Protein AF-A0A970BUT6-F1 (afdb_monomer_lite)

Sequence (273 aa):
MNLLEAAERLLREAQEPLHVREIAARAAERGLISGPAHSIDLVYAGLRRAIEGAGEGSPVVQAGPGAFALREWPAAAPRADTESRPETVTRITVEIEQEEAPAEAMPLAPQTIGAHIVSLVREQPEHPLFARVHAYLRGLLGWGALNVLGGLALVFRPRSSMAAGLSSALLDWGAAQAALAVVGLEQVQNEDRDAADGILDEPAIAERRAWYRQAADALAAAGAVATILGLVFGLSGRQRARTRGRALGILTQGSFLITLSLVDRLLHRPNEE

Radius of gyration: 24.92 Å; chains: 1; bounding box: 53×57×70 Å

pLDDT: mean 76.87, std 18.22, range [27.89, 93.69]

Structure (mmCIF, N/CA/C/O backbone):
data_AF-A0A970BUT6-F1
#
_entry.id   AF-A0A970BUT6-F1
#
loop_
_atom_site.group_PDB
_atom_site.id
_atom_site.type_symbol
_atom_site.label_atom_id
_atom_site.label_alt_id
_atom_site.label_comp_id
_atom_site.label_asym_id
_atom_site.label_entity_id
_atom_site.label_seq_id
_atom_site.pdbx_PDB_ins_code
_atom_site.Cartn_x
_atom_site.Cartn_y
_atom_site.Cartn_z
_atom_site.occupancy
_atom_site.B_iso_or_equiv
_atom_site.auth_seq_id
_atom_site.auth_comp_id
_atom_site.auth_asym_id
_atom_site.auth_atom_id
_atom_site.pdbx_PDB_model_num
ATOM 1 N N . MET A 1 1 ? -13.534 -4.903 -32.072 1.00 60.72 1 MET A N 1
ATOM 2 C CA . MET A 1 1 ? -12.328 -5.688 -32.396 1.00 60.72 1 MET A CA 1
ATOM 3 C C . MET A 1 1 ? -11.688 -6.083 -31.082 1.00 60.72 1 MET A C 1
ATOM 5 O O . MET A 1 1 ? -11.709 -5.267 -30.162 1.00 60.72 1 MET A O 1
ATOM 9 N N . ASN A 1 2 ? -11.250 -7.332 -30.939 1.00 81.19 2 ASN A N 1
ATOM 10 C CA . ASN A 1 2 ? -10.627 -7.784 -29.692 1.00 81.19 2 ASN A CA 1
ATOM 11 C C . ASN A 1 2 ? -9.125 -7.420 -29.664 1.00 81.19 2 ASN A C 1
ATOM 13 O O . ASN A 1 2 ? -8.557 -7.000 -30.672 1.00 81.19 2 ASN A O 1
ATOM 17 N N . LEU A 1 3 ? -8.488 -7.527 -28.493 1.00 84.50 3 LEU A N 1
ATOM 18 C CA . LEU A 1 3 ? -7.097 -7.100 -28.306 1.00 84.50 3 LEU A CA 1
ATOM 19 C C . LEU A 1 3 ? -6.093 -7.944 -29.113 1.00 84.50 3 LEU A C 1
ATOM 21 O O . LEU A 1 3 ? -5.096 -7.412 -29.594 1.00 84.50 3 LEU A O 1
ATOM 25 N N . LEU A 1 4 ? -6.375 -9.237 -29.289 1.00 86.69 4 LEU A N 1
ATOM 26 C CA . LEU A 1 4 ? -5.526 -10.166 -30.034 1.00 86.69 4 LEU A CA 1
ATOM 27 C C . LEU A 1 4 ? -5.564 -9.876 -31.544 1.00 86.69 4 LEU A C 1
ATOM 29 O O . LEU A 1 4 ? -4.515 -9.777 -32.168 1.00 86.69 4 LEU A O 1
ATOM 33 N N . GLU A 1 5 ? -6.754 -9.633 -32.100 1.00 86.94 5 GLU A N 1
ATOM 34 C CA . GLU A 1 5 ? -6.975 -9.190 -33.486 1.00 86.94 5 GLU A CA 1
ATOM 35 C C . GLU A 1 5 ? -6.306 -7.837 -33.760 1.00 86.94 5 GLU A C 1
ATOM 37 O O . GLU A 1 5 ? -5.709 -7.627 -34.818 1.00 86.94 5 GLU A O 1
ATOM 42 N N . ALA A 1 6 ? -6.394 -6.904 -32.803 1.00 86.88 6 ALA A N 1
ATOM 43 C CA . ALA A 1 6 ? -5.729 -5.609 -32.905 1.00 86.88 6 ALA A CA 1
ATOM 44 C C . ALA A 1 6 ? -4.204 -5.775 -32.974 1.00 86.88 6 ALA A C 1
ATOM 46 O O . ALA A 1 6 ? -3.567 -5.189 -33.850 1.00 86.88 6 ALA A O 1
ATOM 47 N N . ALA A 1 7 ? -3.629 -6.596 -32.090 1.00 88.25 7 ALA A N 1
ATOM 48 C CA . ALA A 1 7 ? -2.197 -6.875 -32.067 1.00 88.25 7 ALA A CA 1
ATOM 49 C C . ALA A 1 7 ? -1.727 -7.594 -33.342 1.00 88.25 7 ALA A C 1
ATOM 51 O O . ALA A 1 7 ? -0.754 -7.167 -33.954 1.00 88.25 7 ALA A O 1
ATOM 52 N N . GLU A 1 8 ? -2.447 -8.623 -33.794 1.00 91.62 8 GLU A N 1
ATOM 53 C CA . GLU A 1 8 ? -2.148 -9.358 -35.028 1.00 91.62 8 GLU A CA 1
ATOM 54 C C . GLU A 1 8 ? -2.107 -8.428 -36.247 1.00 91.62 8 GLU A C 1
ATOM 56 O O . GLU A 1 8 ? -1.168 -8.471 -37.044 1.00 91.62 8 GLU A O 1
ATOM 61 N N . ARG A 1 9 ? -3.101 -7.542 -36.377 1.00 91.06 9 ARG A N 1
ATOM 62 C CA . ARG A 1 9 ? -3.149 -6.562 -37.465 1.00 91.06 9 ARG A CA 1
ATOM 63 C C . ARG A 1 9 ? -1.965 -5.597 -37.413 1.00 91.06 9 ARG A C 1
ATOM 65 O O . ARG A 1 9 ? -1.341 -5.356 -38.442 1.00 91.06 9 ARG A O 1
ATOM 72 N N . LEU A 1 10 ? -1.651 -5.059 -36.235 1.00 89.81 10 LEU A N 1
ATOM 73 C CA . LEU A 1 10 ? -0.533 -4.129 -36.058 1.00 89.81 10 LEU A CA 1
ATOM 74 C C . LEU A 1 10 ? 0.818 -4.782 -36.368 1.00 89.81 10 LEU A C 1
ATOM 76 O O . LEU A 1 10 ? 1.660 -4.146 -36.998 1.00 89.81 10 LEU A O 1
ATOM 80 N N . LEU A 1 11 ? 1.002 -6.046 -35.984 1.00 90.19 11 LEU A N 1
ATOM 81 C CA . LEU A 1 11 ? 2.206 -6.818 -36.285 1.00 90.19 11 LEU A CA 1
ATOM 82 C C . LEU A 1 11 ? 2.329 -7.106 -37.787 1.00 90.19 11 LEU A C 1
ATOM 84 O O . LEU A 1 11 ? 3.385 -6.868 -38.365 1.00 90.19 11 LEU A O 1
ATOM 88 N N . ARG A 1 12 ? 1.247 -7.522 -38.462 1.00 90.25 12 ARG A N 1
ATOM 89 C CA . ARG A 1 12 ? 1.261 -7.710 -39.928 1.00 90.25 12 ARG A CA 1
ATOM 90 C C . ARG A 1 12 ? 1.620 -6.439 -40.685 1.00 90.25 12 ARG A C 1
ATOM 92 O O . ARG A 1 12 ? 2.333 -6.500 -41.681 1.00 90.25 12 ARG A O 1
ATOM 99 N N . GLU A 1 13 ? 1.106 -5.302 -40.229 1.00 86.25 13 GLU A N 1
ATOM 100 C CA . GLU A 1 13 ? 1.396 -4.004 -40.836 1.00 86.25 13 GLU A CA 1
ATOM 101 C C . GLU A 1 13 ? 2.842 -3.560 -40.579 1.00 86.25 13 GLU A C 1
ATOM 103 O O . GLU A 1 13 ? 3.459 -2.974 -41.465 1.00 86.25 13 GLU A O 1
ATOM 108 N N . ALA A 1 14 ? 3.386 -3.840 -39.392 1.00 84.62 14 ALA A N 1
ATOM 109 C CA . ALA A 1 14 ? 4.763 -3.498 -39.049 1.00 84.62 14 ALA A CA 1
ATOM 110 C C . ALA A 1 14 ? 5.801 -4.425 -39.698 1.00 84.62 14 ALA A C 1
ATOM 112 O O . ALA A 1 14 ? 6.929 -4.002 -39.909 1.00 84.62 14 ALA A O 1
ATOM 113 N N . GLN A 1 15 ? 5.423 -5.667 -40.023 1.00 85.31 15 GLN A N 1
ATOM 114 C CA . GLN A 1 15 ? 6.319 -6.711 -40.544 1.00 85.31 15 GLN A CA 1
ATOM 115 C C . GLN A 1 15 ? 7.531 -7.019 -39.642 1.00 85.31 15 GLN A C 1
ATOM 117 O O . GLN A 1 15 ? 8.499 -7.635 -40.084 1.00 85.31 15 GLN A O 1
ATOM 122 N N . GLU A 1 16 ? 7.470 -6.623 -38.372 1.00 84.38 16 GLU A N 1
ATOM 123 C CA . GLU A 1 16 ? 8.502 -6.849 -37.365 1.00 84.38 16 GLU A CA 1
ATOM 124 C C . GLU A 1 16 ? 7.874 -7.044 -35.975 1.00 84.38 16 GLU A C 1
ATOM 126 O O . GLU A 1 16 ? 6.728 -6.623 -35.757 1.00 84.38 16 GLU A O 1
ATOM 131 N N . PRO A 1 17 ? 8.573 -7.710 -35.032 1.00 88.06 17 PRO A N 1
ATOM 132 C CA . PRO A 1 17 ? 8.112 -7.808 -33.653 1.00 88.06 17 PRO A CA 1
ATOM 133 C C . PRO A 1 17 ? 7.913 -6.418 -33.052 1.00 88.06 17 PRO A C 1
ATOM 135 O O . PRO A 1 17 ? 8.795 -5.569 -33.153 1.00 88.06 17 PRO A O 1
ATOM 138 N N . LEU A 1 18 ? 6.772 -6.199 -32.402 1.00 85.88 18 LEU A N 1
ATOM 139 C CA . LEU A 1 18 ? 6.457 -4.928 -31.757 1.00 85.88 18 LEU A CA 1
ATOM 140 C C . LEU A 1 18 ? 6.481 -5.077 -30.245 1.00 85.88 18 LEU A C 1
ATOM 142 O O . LEU A 1 18 ? 6.002 -6.066 -29.677 1.00 85.88 18 LEU A O 1
ATOM 146 N N . HIS A 1 19 ? 6.980 -4.040 -29.585 1.00 87.06 19 HIS A N 1
ATOM 147 C CA . HIS A 1 19 ? 6.882 -3.946 -28.140 1.00 87.06 19 HIS A CA 1
ATOM 148 C C . HIS A 1 19 ? 5.443 -3.607 -27.725 1.00 87.06 19 HIS A C 1
ATOM 150 O O . HIS A 1 19 ? 4.728 -2.880 -28.419 1.00 87.06 19 HIS A O 1
ATOM 156 N N . VAL A 1 20 ? 5.008 -4.070 -26.553 1.00 84.44 20 VAL A N 1
ATOM 157 C CA . VAL A 1 20 ? 3.648 -3.842 -26.041 1.00 84.44 20 VAL A CA 1
ATOM 158 C C . VAL A 1 20 ? 3.280 -2.364 -25.954 1.00 84.44 20 VAL A C 1
ATOM 160 O O . VAL A 1 20 ? 2.133 -1.995 -26.193 1.00 84.44 20 VAL A O 1
ATOM 163 N N . ARG A 1 21 ? 4.269 -1.502 -25.694 1.00 76.38 21 ARG A N 1
ATOM 164 C CA . ARG A 1 21 ? 4.115 -0.041 -25.722 1.00 76.38 21 ARG A CA 1
ATOM 165 C C . ARG A 1 21 ? 3.687 0.458 -27.101 1.00 76.38 21 ARG A C 1
ATOM 167 O O . ARG A 1 21 ? 2.792 1.289 -27.200 1.00 76.38 21 ARG A O 1
ATOM 174 N N . GLU A 1 22 ? 4.302 -0.055 -28.161 1.00 80.56 22 GLU A N 1
ATOM 175 C CA . GLU A 1 22 ? 3.990 0.334 -29.538 1.00 80.56 22 GLU A CA 1
ATOM 176 C C . GLU A 1 22 ? 2.640 -0.221 -29.977 1.00 80.56 22 GLU A C 1
ATOM 178 O O . GLU A 1 22 ? 1.877 0.473 -30.646 1.00 80.56 22 GLU A O 1
ATOM 183 N N . ILE A 1 23 ? 2.307 -1.440 -29.543 1.00 85.50 23 ILE A N 1
ATOM 184 C CA . ILE A 1 23 ? 0.983 -2.029 -29.754 1.00 85.50 23 ILE A CA 1
ATOM 185 C C . ILE A 1 23 ? -0.082 -1.176 -29.055 1.00 85.50 23 ILE A C 1
ATOM 187 O O . ILE A 1 23 ? -1.073 -0.813 -29.684 1.00 85.50 23 ILE A O 1
ATOM 191 N N . ALA A 1 24 ? 0.134 -0.799 -27.791 1.00 82.81 24 ALA A N 1
ATOM 192 C CA . ALA A 1 24 ? -0.778 0.041 -27.019 1.00 82.81 24 ALA A CA 1
ATOM 193 C C . ALA A 1 24 ? -0.964 1.425 -27.661 1.00 82.81 24 ALA A C 1
ATOM 195 O O . ALA A 1 24 ? -2.100 1.844 -27.887 1.00 82.81 24 ALA A O 1
ATOM 196 N N . ALA A 1 25 ? 0.135 2.098 -28.018 1.00 78.81 25 ALA A N 1
ATOM 197 C CA . ALA A 1 25 ? 0.108 3.415 -28.648 1.00 78.81 25 ALA A CA 1
ATOM 198 C C . ALA A 1 25 ? -0.616 3.382 -30.003 1.00 78.81 25 ALA A C 1
ATOM 200 O O . ALA A 1 25 ? -1.600 4.096 -30.197 1.00 78.81 25 ALA A O 1
ATOM 201 N N . ARG A 1 26 ? -0.213 2.483 -30.914 1.00 85.06 26 ARG A N 1
ATOM 202 C CA . ARG A 1 26 ? -0.822 2.374 -32.252 1.00 85.06 26 ARG A CA 1
ATOM 203 C C . ARG A 1 26 ? -2.281 1.908 -32.187 1.00 85.06 26 ARG A C 1
ATOM 205 O O . ARG A 1 26 ? -3.091 2.332 -33.011 1.00 85.06 26 ARG A O 1
ATOM 212 N N . ALA A 1 27 ? -2.642 1.051 -31.227 1.00 82.62 27 ALA A N 1
ATOM 213 C CA . ALA A 1 27 ? -4.027 0.620 -31.029 1.00 82.62 27 ALA A CA 1
ATOM 214 C C . ALA A 1 27 ? -4.918 1.753 -30.503 1.00 82.62 27 ALA A C 1
ATOM 216 O O . ALA A 1 27 ? -6.062 1.877 -30.951 1.00 82.62 27 ALA A O 1
ATOM 217 N N . ALA A 1 28 ? -4.397 2.584 -29.594 1.00 76.44 28 ALA A N 1
ATOM 218 C CA . ALA A 1 28 ? -5.095 3.744 -29.050 1.00 76.44 28 ALA A CA 1
ATOM 219 C C . ALA A 1 28 ? -5.291 4.840 -30.108 1.00 76.44 28 ALA A C 1
ATOM 221 O O . ALA A 1 28 ? -6.416 5.295 -30.311 1.00 76.44 28 ALA A O 1
ATOM 222 N N . GLU A 1 29 ? -4.232 5.204 -30.839 1.00 77.56 29 GLU A N 1
ATOM 223 C CA . GLU A 1 29 ? -4.269 6.217 -31.907 1.00 77.56 29 GLU A CA 1
ATOM 224 C C . GLU A 1 29 ? -5.298 5.896 -32.996 1.00 77.56 29 GLU A C 1
ATOM 226 O O . GLU A 1 29 ? -5.934 6.785 -33.558 1.00 77.56 29 GLU A O 1
ATOM 231 N N . ARG A 1 30 ? -5.476 4.608 -33.292 1.00 76.75 30 ARG A N 1
ATOM 232 C CA . ARG A 1 30 ? -6.342 4.130 -34.375 1.00 76.75 30 ARG A CA 1
ATOM 233 C C . ARG A 1 30 ? -7.732 3.704 -33.900 1.00 76.75 30 ARG A C 1
ATOM 235 O O . ARG A 1 30 ? -8.505 3.181 -34.700 1.00 76.75 30 ARG A O 1
ATOM 242 N N . GLY A 1 31 ? -8.044 3.885 -32.613 1.00 74.38 31 GLY A N 1
ATOM 243 C CA . GLY A 1 31 ? -9.330 3.495 -32.027 1.00 74.38 31 GLY A CA 1
ATOM 244 C C . GLY A 1 31 ? -9.642 2.001 -32.175 1.00 74.38 31 GLY A C 1
ATOM 245 O O . GLY A 1 31 ? -10.808 1.617 -32.257 1.00 74.38 31 GLY A O 1
ATOM 246 N N . LEU A 1 32 ? -8.610 1.154 -32.254 1.00 69.12 32 LEU A N 1
ATOM 247 C CA . LEU A 1 32 ? -8.742 -0.282 -32.531 1.00 69.12 32 LEU A CA 1
ATOM 248 C C . LEU A 1 32 ? -9.275 -1.071 -31.326 1.00 69.12 32 LEU A C 1
ATOM 250 O O . LEU A 1 32 ? -9.765 -2.186 -31.494 1.00 69.12 32 LEU A O 1
ATOM 254 N N . ILE A 1 33 ? -9.217 -0.484 -30.129 1.00 67.69 33 ILE A N 1
ATOM 255 C CA . ILE A 1 33 ? -9.712 -1.052 -28.873 1.00 67.69 33 ILE A CA 1
ATOM 256 C C . ILE A 1 33 ? -10.693 -0.087 -28.199 1.00 67.69 33 ILE A C 1
ATOM 258 O O . ILE A 1 33 ? -10.485 1.124 -28.175 1.00 67.69 33 ILE A O 1
ATOM 262 N N . SER A 1 34 ? -11.795 -0.625 -27.671 1.00 51.56 34 SER A N 1
ATOM 263 C CA . SER A 1 34 ? -12.836 0.153 -26.990 1.00 51.56 34 SER A CA 1
ATOM 264 C C . SER A 1 34 ? -12.585 0.174 -25.482 1.00 51.56 34 SER A C 1
ATOM 266 O O . SER A 1 34 ? -12.618 -0.870 -24.838 1.00 51.56 34 SER A O 1
ATOM 268 N N . GLY A 1 35 ? -12.357 1.362 -24.920 1.00 55.00 35 GLY A N 1
ATOM 269 C CA . GLY A 1 35 ? -12.056 1.564 -23.497 1.00 55.00 35 GLY A CA 1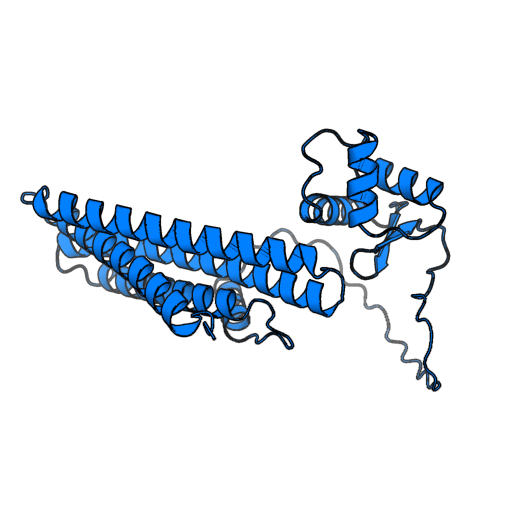
ATOM 270 C C . GLY A 1 35 ? -10.693 2.231 -23.282 1.00 55.00 35 GLY A C 1
ATOM 271 O O . GLY A 1 35 ? -9.946 2.409 -24.243 1.00 55.00 35 GLY A O 1
ATOM 272 N N . PRO A 1 36 ? -10.362 2.657 -22.049 1.00 45.25 36 PRO A N 1
ATOM 273 C CA . PRO A 1 36 ? -9.139 3.401 -21.770 1.00 45.25 36 PRO A CA 1
ATOM 274 C C . PRO A 1 36 ? -7.897 2.521 -21.979 1.00 45.25 36 PRO A C 1
ATOM 276 O O . PRO A 1 36 ? -7.399 1.871 -21.068 1.00 45.25 36 PRO A O 1
ATOM 279 N N . ALA A 1 37 ? -7.367 2.559 -23.199 1.00 51.78 37 ALA A N 1
ATOM 280 C CA . ALA A 1 37 ? -6.119 1.948 -23.654 1.00 51.78 37 ALA A CA 1
ATOM 281 C C . ALA A 1 37 ? -4.842 2.579 -23.061 1.00 51.78 37 ALA A C 1
ATOM 283 O O . ALA A 1 37 ? -3.777 2.500 -23.659 1.00 51.78 37 ALA A O 1
ATOM 284 N N . HIS A 1 38 ? -4.943 3.283 -21.933 1.00 53.84 38 HIS A N 1
ATOM 285 C CA . HIS A 1 38 ? -3.877 4.179 -21.470 1.00 53.84 38 HIS A CA 1
ATOM 286 C C . HIS A 1 38 ? -2.874 3.502 -20.533 1.00 53.84 38 HIS A C 1
ATOM 288 O O . HIS A 1 38 ? -1.853 4.094 -20.207 1.00 53.84 38 HIS A O 1
ATOM 294 N N . SER A 1 39 ? -3.137 2.266 -20.102 1.00 65.62 39 SER A N 1
ATOM 295 C CA . SER A 1 39 ? -2.192 1.500 -19.292 1.00 65.62 39 SER A CA 1
ATOM 296 C C . SER A 1 39 ? -1.567 0.401 -20.143 1.00 65.62 39 SER A C 1
ATOM 298 O O . SER A 1 39 ? -2.241 -0.554 -20.538 1.00 65.62 39 SER A O 1
ATOM 300 N N . ILE A 1 40 ? -0.267 0.551 -20.407 1.00 72.75 40 ILE A N 1
ATOM 301 C CA . ILE A 1 40 ? 0.581 -0.463 -21.048 1.00 72.75 40 ILE A CA 1
ATOM 302 C C . ILE A 1 40 ? 0.443 -1.801 -20.304 1.00 72.75 40 ILE A C 1
ATOM 304 O O . ILE A 1 40 ? 0.308 -2.838 -20.947 1.00 72.75 40 ILE A O 1
ATOM 308 N N . ASP A 1 41 ? 0.350 -1.764 -18.972 1.00 72.69 41 ASP A N 1
ATOM 309 C CA . ASP A 1 41 ? 0.192 -2.935 -18.098 1.00 72.69 41 ASP A CA 1
ATOM 310 C C . ASP A 1 41 ? -1.109 -3.703 -18.389 1.00 72.69 41 ASP A C 1
ATOM 312 O O . ASP A 1 41 ? -1.119 -4.933 -18.457 1.00 72.69 41 ASP A O 1
ATOM 316 N N . LEU A 1 42 ? -2.217 -2.987 -18.628 1.00 77.00 42 LEU A N 1
ATOM 317 C CA . LEU A 1 42 ? -3.497 -3.602 -18.998 1.00 77.00 42 LEU A CA 1
ATOM 318 C C . LEU A 1 42 ? -3.451 -4.230 -20.392 1.00 77.00 42 LEU A C 1
ATOM 320 O O . LEU A 1 42 ? -4.020 -5.303 -20.598 1.00 77.00 42 LEU A O 1
ATOM 324 N N . VAL A 1 43 ? -2.773 -3.579 -21.341 1.00 81.00 43 VAL A N 1
ATOM 325 C CA . VAL A 1 43 ? -2.575 -4.114 -22.695 1.00 81.00 43 VAL A CA 1
ATOM 326 C C . VAL A 1 43 ? -1.688 -5.359 -22.644 1.00 81.00 43 VAL A C 1
ATOM 328 O O . VAL A 1 43 ? -2.034 -6.371 -23.248 1.00 81.00 43 VAL A O 1
ATOM 331 N N . TYR A 1 44 ? -0.609 -5.332 -21.862 1.00 82.62 44 TYR A N 1
ATOM 332 C CA . TYR A 1 44 ? 0.292 -6.465 -21.664 1.00 82.62 44 TYR A CA 1
ATOM 333 C C . TYR A 1 44 ? -0.416 -7.663 -21.028 1.00 82.62 44 TYR A C 1
ATOM 335 O O . TYR A 1 44 ? -0.454 -8.747 -21.612 1.00 82.62 44 TYR A O 1
ATOM 343 N N . ALA A 1 45 ? -1.047 -7.463 -19.868 1.00 82.50 45 ALA A N 1
ATOM 344 C CA . ALA A 1 45 ? -1.765 -8.520 -19.161 1.00 82.50 45 ALA A CA 1
ATOM 345 C C . ALA A 1 45 ? -2.945 -9.061 -19.983 1.00 82.50 45 ALA A C 1
ATOM 347 O O . ALA A 1 45 ? -3.214 -10.265 -19.983 1.00 82.50 45 ALA A O 1
ATOM 348 N N . GLY A 1 46 ? -3.647 -8.180 -20.702 1.00 85.31 46 GLY A N 1
ATOM 349 C CA . GLY A 1 46 ? -4.736 -8.551 -21.597 1.00 85.31 46 GLY A CA 1
ATOM 350 C C . GLY A 1 46 ? -4.261 -9.401 -22.773 1.00 85.31 46 GLY A C 1
ATOM 351 O O . GLY A 1 46 ? -4.895 -10.409 -23.082 1.00 85.31 46 GLY A O 1
ATOM 352 N N . LEU A 1 47 ? -3.145 -9.027 -23.403 1.00 86.75 47 LEU A N 1
ATOM 353 C CA . LEU A 1 47 ? -2.593 -9.748 -24.546 1.00 86.75 47 LEU A CA 1
ATOM 354 C C . LEU A 1 47 ? -2.040 -11.110 -24.118 1.00 86.75 47 LEU A C 1
ATOM 356 O O . LEU A 1 47 ? -2.334 -12.107 -24.772 1.00 86.75 47 LEU A O 1
ATOM 360 N N . ARG A 1 48 ? -1.350 -11.182 -22.972 1.00 87.25 48 ARG A N 1
ATOM 361 C CA . ARG A 1 48 ? -0.870 -12.451 -22.408 1.00 87.25 48 ARG A CA 1
ATOM 362 C C . ARG A 1 48 ? -2.023 -13.414 -22.133 1.00 87.25 48 ARG A C 1
ATOM 364 O O . ARG A 1 48 ? -2.000 -14.542 -22.608 1.00 87.25 48 ARG A O 1
ATOM 371 N N . ARG A 1 49 ? -3.086 -12.938 -21.474 1.00 85.25 49 ARG A N 1
ATOM 372 C CA . ARG A 1 49 ? -4.294 -13.736 -21.213 1.00 85.25 49 ARG A CA 1
ATOM 373 C C . ARG A 1 49 ? -4.989 -14.182 -22.503 1.00 85.25 49 ARG A C 1
ATOM 375 O O . ARG A 1 49 ? -5.511 -15.290 -22.562 1.00 85.25 49 ARG A O 1
ATOM 382 N N . ALA A 1 50 ? -5.028 -13.328 -23.526 1.00 84.56 50 ALA A N 1
ATOM 383 C CA . ALA A 1 50 ? -5.640 -13.666 -24.809 1.00 84.56 50 ALA A CA 1
ATOM 384 C C . ALA A 1 50 ? -4.835 -14.731 -25.573 1.00 84.56 50 ALA A C 1
ATOM 386 O O . ALA A 1 50 ? -5.430 -15.640 -26.145 1.00 84.56 50 ALA A O 1
ATOM 387 N N . ILE A 1 51 ? -3.501 -14.648 -25.538 1.00 87.62 51 ILE A N 1
ATOM 388 C CA . ILE A 1 51 ? -2.600 -15.655 -26.114 1.00 87.62 51 ILE A CA 1
ATOM 389 C C . ILE A 1 51 ? -2.729 -16.978 -25.353 1.00 87.62 51 ILE A C 1
ATOM 391 O O . ILE A 1 51 ? -2.921 -18.015 -25.979 1.00 87.62 51 ILE A O 1
ATOM 395 N N . GLU A 1 52 ? -2.698 -16.944 -24.017 1.00 85.31 52 GLU A N 1
ATOM 396 C CA . GLU A 1 52 ? -2.905 -18.120 -23.159 1.00 85.31 52 GLU A CA 1
ATOM 397 C C . GLU A 1 52 ? -4.262 -18.790 -23.441 1.00 85.31 52 GLU A C 1
ATOM 399 O O . GLU A 1 52 ? -4.330 -20.005 -23.602 1.00 85.31 52 GLU A O 1
ATOM 404 N N . GLY A 1 53 ? -5.339 -18.005 -23.568 1.00 81.38 53 GLY A N 1
ATOM 405 C CA . GLY A 1 53 ? -6.681 -18.515 -23.863 1.00 81.38 53 GLY A CA 1
ATOM 406 C C . GLY A 1 53 ? -6.850 -19.085 -25.277 1.00 81.38 53 GLY A C 1
ATOM 407 O O . GLY A 1 53 ? -7.672 -19.978 -25.474 1.00 81.38 53 GLY A O 1
ATOM 408 N N . ALA A 1 54 ? -6.084 -18.593 -26.254 1.00 81.88 54 ALA A N 1
ATOM 409 C CA . ALA A 1 54 ? -6.065 -19.116 -27.623 1.00 81.88 54 ALA A CA 1
ATOM 410 C C . ALA A 1 54 ? -5.092 -20.301 -27.804 1.00 81.88 54 ALA A C 1
ATOM 412 O O . ALA A 1 54 ? -5.221 -21.064 -28.766 1.00 81.88 54 ALA A O 1
ATOM 413 N N . GLY A 1 55 ? -4.133 -20.469 -26.889 1.00 83.06 55 GLY A N 1
ATOM 414 C CA . GLY A 1 55 ? -3.149 -21.549 -26.892 1.00 83.06 55 GLY A CA 1
ATOM 415 C C . GLY A 1 55 ? -2.335 -21.612 -28.189 1.00 83.06 55 GLY A C 1
ATOM 416 O O . GLY A 1 55 ? -1.911 -20.592 -28.742 1.00 83.06 55 GLY A O 1
ATOM 417 N N . GLU A 1 56 ? -2.148 -22.824 -28.716 1.00 78.38 56 GLU A N 1
ATOM 418 C CA . GLU A 1 56 ? -1.438 -23.054 -29.986 1.00 78.38 56 GLU A CA 1
ATOM 419 C C . GLU A 1 56 ? -2.131 -22.428 -31.206 1.00 78.38 56 GLU A C 1
ATOM 421 O O . GLU A 1 56 ? -1.491 -22.190 -32.227 1.00 78.38 56 GLU A O 1
ATOM 426 N N . GLY A 1 57 ? -3.423 -22.103 -31.094 1.00 80.81 57 GLY A N 1
ATOM 427 C CA . GLY A 1 57 ? -4.173 -21.400 -32.133 1.00 80.81 57 GLY A CA 1
ATOM 428 C C . GLY A 1 57 ? -3.908 -19.893 -32.188 1.00 80.81 57 GLY A C 1
ATOM 429 O O . GLY A 1 57 ? -4.418 -19.231 -33.089 1.00 80.81 57 GLY A O 1
ATOM 430 N N . SER A 1 58 ? -3.141 -19.327 -31.246 1.00 86.81 58 SER A N 1
ATOM 431 C CA . SER A 1 58 ? -2.863 -17.887 -31.226 1.00 86.81 58 SER A CA 1
ATOM 432 C C . SER A 1 58 ? -1.968 -17.467 -32.404 1.00 86.81 58 SER A C 1
ATOM 434 O O . SER A 1 58 ? -0.844 -17.969 -32.504 1.00 86.81 58 SER A O 1
ATOM 436 N N . PRO A 1 59 ? -2.381 -16.504 -33.251 1.00 86.00 59 PRO A N 1
ATOM 437 C CA . PRO A 1 59 ? -1.543 -15.977 -34.333 1.00 86.00 59 PRO A CA 1
ATOM 438 C C . PRO A 1 59 ? -0.394 -15.095 -33.819 1.00 86.00 59 PRO A C 1
ATOM 440 O O . PRO A 1 59 ? 0.571 -14.858 -34.543 1.00 86.00 59 PRO A O 1
ATOM 443 N N . VAL A 1 60 ? -0.482 -14.631 -32.568 1.00 89.81 60 VAL A N 1
ATOM 444 C CA . VAL A 1 60 ? 0.523 -13.805 -31.888 1.00 89.81 60 VAL A CA 1
ATOM 445 C C . VAL A 1 60 ? 1.207 -14.624 -30.795 1.00 89.81 60 VAL A C 1
ATOM 447 O O . VAL A 1 60 ? 0.545 -15.348 -30.048 1.00 89.81 60 VAL A O 1
ATOM 450 N N . VAL A 1 61 ? 2.525 -14.491 -30.679 1.00 89.56 61 VAL A N 1
ATOM 451 C CA . VAL A 1 61 ? 3.357 -15.131 -29.653 1.00 89.56 61 VAL A CA 1
ATOM 452 C C . VAL A 1 61 ? 4.244 -14.102 -28.963 1.00 89.56 61 VAL A C 1
ATOM 454 O O . VAL A 1 61 ? 4.548 -13.047 -29.524 1.00 89.56 61 VAL A O 1
ATOM 457 N N . GLN A 1 62 ? 4.669 -14.406 -27.739 1.00 85.50 62 GLN A N 1
ATOM 458 C CA . GLN A 1 62 ? 5.665 -13.600 -27.043 1.00 85.50 62 GLN A CA 1
ATOM 459 C C . GLN A 1 62 ? 7.056 -13.923 -27.601 1.00 85.50 62 GLN A C 1
ATOM 461 O O . GLN A 1 62 ? 7.487 -15.073 -27.576 1.00 85.50 62 GLN A O 1
ATOM 466 N N . ALA A 1 63 ? 7.738 -12.905 -28.123 1.00 80.94 63 ALA A N 1
ATOM 467 C CA . ALA A 1 63 ? 9.062 -13.022 -28.736 1.00 80.94 63 ALA A CA 1
ATOM 468 C C . ALA A 1 63 ? 10.202 -12.604 -27.790 1.00 80.94 63 ALA A C 1
ATOM 470 O O . ALA A 1 63 ? 11.368 -12.857 -28.079 1.00 80.94 63 ALA A O 1
ATOM 471 N N . GLY A 1 64 ? 9.870 -11.970 -26.663 1.00 74.56 64 GLY A N 1
ATOM 472 C CA . GLY A 1 64 ? 10.810 -11.533 -25.634 1.00 74.56 64 GLY A CA 1
ATOM 473 C C . GLY A 1 64 ? 10.102 -10.761 -24.514 1.00 74.56 64 GLY A C 1
ATOM 474 O O . GLY A 1 64 ? 8.869 -10.629 -24.544 1.00 74.56 64 GLY A O 1
ATOM 475 N N . PRO A 1 65 ? 10.846 -10.239 -23.523 1.00 73.62 65 PRO A N 1
ATOM 476 C CA . PRO A 1 65 ? 10.290 -9.379 -22.480 1.00 73.62 65 PRO A CA 1
ATOM 477 C C . PRO A 1 65 ? 9.537 -8.199 -23.110 1.00 73.62 65 PRO A C 1
ATOM 479 O O . PRO A 1 65 ? 10.104 -7.433 -23.882 1.00 73.62 65 PRO A O 1
ATOM 482 N N . GLY A 1 66 ? 8.222 -8.123 -22.882 1.00 77.38 66 GLY A N 1
ATOM 483 C CA . GLY A 1 66 ? 7.364 -7.073 -23.447 1.00 77.38 66 GLY A CA 1
ATOM 484 C C . GLY A 1 66 ? 7.190 -7.063 -24.977 1.00 77.38 66 GLY A C 1
ATOM 485 O O . GLY A 1 66 ? 6.450 -6.217 -25.481 1.00 77.38 66 GLY A O 1
ATOM 486 N N . ALA A 1 67 ? 7.806 -7.985 -25.726 1.00 86.69 67 ALA A N 1
ATOM 487 C CA . ALA A 1 67 ? 7.780 -8.020 -27.190 1.00 86.69 67 ALA A CA 1
ATOM 488 C C . ALA A 1 67 ? 6.891 -9.143 -27.738 1.00 86.69 67 ALA A C 1
ATOM 490 O O . ALA A 1 67 ? 6.942 -10.287 -27.278 1.00 86.69 67 ALA A O 1
ATOM 491 N N . PHE A 1 68 ? 6.114 -8.826 -28.772 1.00 89.19 68 PHE A N 1
ATOM 492 C CA . PHE A 1 68 ? 5.189 -9.749 -29.422 1.00 89.19 68 PHE A CA 1
ATOM 493 C C . PHE A 1 68 ? 5.484 -9.845 -30.917 1.00 89.19 68 PHE A C 1
ATOM 495 O O . PHE A 1 68 ? 5.847 -8.860 -31.556 1.00 89.19 68 PHE A O 1
ATOM 502 N N . ALA A 1 69 ? 5.317 -11.038 -31.477 1.00 90.62 69 ALA A N 1
ATOM 503 C CA . ALA A 1 69 ? 5.545 -11.335 -32.886 1.00 90.62 69 ALA A CA 1
ATOM 504 C C . ALA A 1 69 ? 4.418 -12.206 -33.443 1.00 90.62 69 ALA A C 1
ATOM 506 O O . ALA A 1 69 ? 3.657 -12.815 -32.687 1.00 90.62 69 ALA A O 1
ATOM 507 N N . LEU A 1 70 ? 4.321 -12.293 -34.769 1.00 89.12 70 LEU A N 1
ATOM 508 C CA . LEU A 1 70 ? 3.464 -13.296 -35.392 1.00 89.12 70 LEU A CA 1
ATOM 509 C C . LEU A 1 70 ? 4.109 -14.676 -35.277 1.00 89.12 70 LEU A C 1
ATOM 511 O O . LEU A 1 70 ? 5.310 -14.830 -35.486 1.00 89.12 70 LEU A O 1
ATOM 515 N N . ARG A 1 71 ? 3.291 -15.690 -34.997 1.00 84.50 71 ARG A N 1
ATOM 516 C CA . ARG A 1 71 ? 3.728 -17.090 -34.889 1.00 84.50 71 ARG A CA 1
ATOM 517 C C . ARG A 1 71 ? 4.382 -17.612 -36.170 1.00 84.50 71 ARG A C 1
ATOM 519 O O . ARG A 1 71 ? 5.247 -18.476 -36.114 1.00 84.50 71 ARG A O 1
ATOM 526 N N . GLU A 1 72 ? 3.945 -17.108 -37.320 1.00 81.75 72 GLU A N 1
ATOM 527 C CA . GLU A 1 72 ? 4.458 -17.490 -38.640 1.00 81.75 72 GLU A CA 1
ATOM 528 C C . GLU A 1 72 ? 5.865 -16.950 -38.930 1.00 81.75 72 GLU A C 1
ATOM 530 O O . GLU A 1 72 ? 6.507 -17.394 -39.883 1.00 81.75 72 GLU A O 1
ATOM 535 N N . TRP A 1 73 ? 6.365 -16.007 -38.125 1.00 82.69 73 TRP A N 1
ATOM 536 C CA . TRP A 1 73 ? 7.723 -15.512 -38.281 1.00 82.69 73 TRP A CA 1
ATOM 537 C C . TRP A 1 73 ? 8.719 -16.472 -37.627 1.00 82.69 73 TRP A C 1
ATOM 539 O O . TRP A 1 73 ? 8.485 -16.934 -36.507 1.00 82.69 73 TRP A O 1
ATOM 549 N N . PRO A 1 74 ? 9.853 -16.772 -38.290 1.00 57.47 74 PRO A N 1
ATOM 550 C CA . PRO A 1 74 ? 10.934 -17.489 -37.632 1.00 57.47 74 PRO A CA 1
ATOM 551 C C . PRO A 1 74 ? 11.327 -16.682 -36.396 1.00 57.47 74 PRO A C 1
ATOM 553 O O . PRO A 1 74 ? 11.492 -15.470 -36.521 1.00 57.47 74 PRO A O 1
ATOM 556 N N . ALA A 1 75 ? 11.424 -17.331 -35.228 1.00 50.97 75 ALA A N 1
ATOM 557 C CA . ALA A 1 75 ? 11.785 -16.692 -33.964 1.00 50.97 75 ALA A CA 1
ATOM 558 C C . ALA A 1 75 ? 13.039 -15.834 -34.175 1.00 50.97 75 ALA A C 1
ATOM 560 O O . ALA A 1 75 ? 14.159 -16.345 -34.248 1.00 50.97 75 ALA A O 1
ATOM 561 N N . ALA A 1 76 ? 12.831 -14.536 -34.388 1.00 40.09 76 ALA A N 1
ATOM 562 C CA . ALA A 1 76 ? 13.899 -13.622 -34.710 1.00 40.09 76 ALA A CA 1
ATOM 563 C C . ALA A 1 76 ? 14.678 -13.439 -33.417 1.00 40.09 76 ALA A C 1
ATOM 565 O O . ALA A 1 76 ? 14.160 -12.894 -32.443 1.00 40.09 76 ALA A O 1
ATOM 566 N N . ALA A 1 77 ? 15.900 -13.969 -33.405 1.00 36.88 77 ALA A N 1
ATOM 567 C CA . ALA A 1 77 ? 16.861 -13.711 -32.352 1.00 36.88 77 ALA A CA 1
ATOM 568 C C . ALA A 1 77 ? 16.904 -12.197 -32.061 1.00 36.88 77 ALA A C 1
ATOM 570 O O . ALA A 1 77 ? 16.813 -11.402 -33.006 1.00 36.88 77 ALA A O 1
ATOM 571 N N . PRO A 1 78 ? 17.054 -11.786 -30.790 1.00 38.88 78 PRO A N 1
ATOM 572 C CA . PRO A 1 78 ? 17.250 -10.385 -30.454 1.00 38.88 78 PRO A CA 1
ATOM 573 C C . PRO A 1 78 ? 18.400 -9.826 -31.297 1.00 38.88 78 PRO A C 1
ATOM 575 O O . PRO A 1 78 ? 19.480 -10.423 -31.340 1.00 38.88 78 PRO A O 1
ATOM 578 N N . ARG A 1 79 ? 18.184 -8.697 -31.981 1.00 35.31 79 ARG A N 1
ATOM 579 C CA . ARG A 1 79 ? 19.291 -7.916 -32.543 1.00 35.31 79 ARG A CA 1
ATOM 580 C C . ARG A 1 79 ? 20.098 -7.363 -31.371 1.00 35.31 79 ARG A C 1
ATOM 582 O O . ARG A 1 79 ? 19.756 -6.341 -30.788 1.00 35.31 79 ARG A O 1
ATOM 589 N N . ALA A 1 80 ? 21.117 -8.122 -30.984 1.00 38.12 80 ALA A N 1
ATOM 590 C CA . ALA A 1 80 ? 22.229 -7.654 -30.186 1.00 38.12 80 ALA A CA 1
ATOM 591 C C . ALA A 1 80 ? 23.239 -7.030 -31.149 1.00 38.12 80 ALA A C 1
ATOM 593 O O . ALA A 1 80 ? 23.974 -7.729 -31.852 1.00 38.12 80 ALA A O 1
ATOM 594 N N . ASP A 1 81 ? 23.259 -5.707 -31.190 1.00 35.97 81 ASP A N 1
ATOM 595 C CA . ASP A 1 81 ? 24.239 -4.971 -31.965 1.00 35.97 81 ASP A CA 1
ATOM 596 C C . ASP A 1 81 ? 25.517 -4.833 -31.114 1.00 35.97 81 ASP A C 1
ATOM 598 O O . ASP A 1 81 ? 25.642 -3.938 -30.290 1.00 35.97 81 ASP A O 1
ATOM 602 N N . THR A 1 82 ? 26.468 -5.739 -31.372 1.00 35.66 82 THR A N 1
ATOM 603 C CA . THR A 1 82 ? 27.936 -5.606 -31.221 1.00 35.66 82 THR A CA 1
ATOM 604 C C . THR A 1 82 ? 28.542 -5.476 -29.809 1.00 35.66 82 THR A C 1
ATOM 606 O O . THR A 1 82 ? 28.722 -4.371 -29.321 1.00 35.66 82 THR A O 1
ATOM 609 N N . GLU A 1 83 ? 29.052 -6.584 -29.244 1.00 34.06 83 GLU A N 1
ATOM 610 C CA . GLU A 1 83 ? 30.509 -6.797 -29.080 1.00 34.06 83 GLU A CA 1
ATOM 611 C C . GLU A 1 83 ? 30.858 -8.284 -28.807 1.00 34.06 83 GLU A C 1
ATOM 613 O O . GLU A 1 83 ? 30.134 -9.036 -28.161 1.00 34.06 83 GLU A O 1
ATOM 618 N N . SER A 1 84 ? 31.967 -8.717 -29.401 1.00 33.94 84 SER A N 1
ATOM 619 C CA . SER A 1 84 ? 32.426 -10.084 -29.686 1.00 33.94 84 SER A CA 1
ATOM 620 C C . SER A 1 84 ? 32.878 -10.957 -28.492 1.00 33.94 84 SER A C 1
ATOM 622 O O . SER A 1 84 ? 33.772 -10.547 -27.759 1.00 33.94 84 SER A O 1
ATOM 624 N N . ARG A 1 85 ? 32.453 -12.238 -28.426 1.00 31.09 85 ARG A N 1
ATOM 625 C CA . ARG A 1 85 ? 33.308 -13.472 -28.452 1.00 31.09 85 ARG A CA 1
ATOM 626 C C . ARG A 1 85 ? 32.494 -14.772 -28.243 1.00 31.09 85 ARG A C 1
ATOM 628 O O . ARG A 1 85 ? 31.410 -14.712 -27.680 1.00 31.09 85 ARG A O 1
ATOM 635 N N . PRO A 1 86 ? 32.995 -15.937 -28.718 1.00 37.69 86 PRO A N 1
ATOM 636 C CA . PRO A 1 86 ? 32.161 -16.998 -29.281 1.00 37.69 86 PRO A CA 1
ATOM 637 C C . PRO A 1 86 ? 31.852 -18.178 -28.342 1.00 37.69 86 PRO A C 1
ATOM 639 O O . PRO A 1 86 ? 32.619 -18.497 -27.440 1.00 37.69 86 PRO A O 1
ATOM 642 N N . GLU A 1 87 ? 30.725 -18.820 -28.666 1.00 34.69 87 GLU A N 1
ATOM 643 C CA . GLU A 1 87 ? 30.367 -20.249 -28.617 1.00 34.69 87 GLU A CA 1
ATOM 644 C C . GLU A 1 87 ? 31.009 -21.175 -27.565 1.00 34.69 87 GLU A C 1
ATOM 646 O O . GLU A 1 87 ? 32.195 -21.484 -27.610 1.00 34.69 87 GLU A O 1
ATOM 651 N N . THR A 1 88 ? 30.157 -21.835 -26.773 1.00 27.89 88 THR A N 1
ATOM 652 C CA . THR A 1 88 ? 30.065 -23.308 -26.800 1.00 27.89 88 THR A CA 1
ATOM 653 C C . THR A 1 88 ? 28.659 -23.732 -26.385 1.00 27.89 88 THR A C 1
ATOM 655 O O . THR A 1 88 ? 28.278 -23.695 -25.217 1.00 27.89 88 THR A O 1
ATOM 658 N N . VAL A 1 89 ? 27.893 -24.165 -27.382 1.00 35.09 89 VAL A N 1
ATOM 659 C CA . VAL A 1 89 ? 26.657 -24.926 -27.221 1.00 35.09 89 VAL A CA 1
ATOM 660 C C . VAL A 1 89 ? 27.029 -26.305 -26.677 1.00 35.09 89 VAL A C 1
ATOM 662 O O . VAL A 1 89 ? 27.560 -27.135 -27.411 1.00 35.09 89 VAL A O 1
ATOM 665 N N . THR A 1 90 ? 26.726 -26.578 -25.406 1.00 27.97 90 THR A N 1
ATOM 666 C CA . THR A 1 90 ? 26.532 -27.963 -24.956 1.00 27.97 90 THR A CA 1
ATOM 667 C C . THR A 1 90 ? 25.040 -28.231 -24.929 1.00 27.97 90 THR A C 1
ATOM 669 O O . THR A 1 90 ? 24.306 -27.783 -24.055 1.00 27.97 90 THR A O 1
ATOM 672 N N . ARG A 1 91 ? 24.611 -28.949 -25.962 1.00 33.88 91 ARG A N 1
ATOM 673 C CA . ARG A 1 91 ? 23.311 -29.590 -26.104 1.00 33.88 91 ARG A CA 1
ATOM 674 C C . ARG A 1 91 ? 23.047 -30.453 -24.864 1.00 33.88 91 ARG A C 1
ATOM 676 O O . ARG A 1 91 ? 23.681 -31.493 -24.715 1.00 33.88 91 ARG A O 1
ATOM 683 N N . ILE A 1 92 ? 22.121 -30.042 -24.003 1.00 34.28 92 ILE A N 1
ATOM 684 C CA . ILE A 1 92 ? 21.490 -30.948 -23.040 1.00 34.28 92 ILE A CA 1
ATOM 685 C C . ILE A 1 92 ? 20.027 -31.061 -23.442 1.00 34.28 92 ILE A C 1
ATOM 687 O O . ILE A 1 92 ? 19.215 -30.167 -23.226 1.00 34.28 92 ILE A O 1
ATOM 691 N N . THR A 1 93 ? 19.739 -32.173 -24.103 1.00 33.09 93 THR A N 1
ATOM 692 C CA . THR A 1 93 ? 18.405 -32.733 -24.263 1.00 33.09 93 THR A CA 1
ATOM 693 C C . THR A 1 93 ? 17.904 -33.105 -22.868 1.00 33.09 93 THR A C 1
ATOM 695 O O . THR A 1 93 ? 18.534 -33.933 -22.214 1.00 33.09 93 THR A O 1
ATOM 698 N N . VAL A 1 94 ? 16.802 -32.518 -22.405 1.00 34.25 94 VAL A N 1
ATOM 699 C CA . VAL A 1 94 ? 16.003 -33.117 -21.330 1.00 34.25 94 VAL A CA 1
ATOM 700 C C . VAL A 1 94 ? 14.594 -33.283 -21.864 1.00 34.25 94 VAL A C 1
ATOM 702 O O . VAL A 1 94 ? 13.993 -32.345 -22.385 1.00 34.25 94 VAL A O 1
ATOM 705 N N . GLU A 1 95 ? 14.158 -34.535 -21.811 1.00 28.14 95 GLU A N 1
ATOM 706 C CA . GLU A 1 95 ? 12.829 -35.021 -22.128 1.00 28.14 95 GLU A CA 1
ATOM 707 C C . GLU A 1 95 ? 11.747 -34.143 -21.501 1.00 28.14 95 GLU A C 1
ATOM 709 O O . GLU A 1 95 ? 11.790 -33.795 -20.323 1.00 28.14 95 GLU A O 1
ATOM 714 N N . ILE A 1 96 ? 10.766 -33.798 -22.330 1.00 35.06 96 ILE A N 1
ATOM 715 C CA . ILE A 1 96 ? 9.509 -33.208 -21.896 1.00 35.06 96 ILE A CA 1
ATOM 716 C C . ILE A 1 96 ? 8.738 -34.334 -21.213 1.00 35.06 96 ILE A C 1
ATOM 718 O O . ILE A 1 96 ? 8.114 -35.158 -21.882 1.00 35.06 96 ILE A O 1
ATOM 722 N N . GLU A 1 97 ? 8.801 -34.383 -19.889 1.00 31.66 97 GLU A N 1
ATOM 723 C CA . GLU A 1 97 ? 7.817 -35.119 -19.109 1.00 31.66 97 GLU A CA 1
ATOM 724 C C . GLU A 1 97 ? 6.531 -34.284 -19.121 1.00 31.66 97 GLU A C 1
ATOM 726 O O . GLU A 1 97 ? 6.438 -33.209 -18.527 1.00 31.66 97 GLU A O 1
ATOM 731 N N . GLN A 1 98 ? 5.573 -34.732 -19.934 1.00 40.44 98 GLN A N 1
ATOM 732 C CA . GLN A 1 98 ? 4.192 -34.274 -19.879 1.00 40.44 98 GLN A CA 1
ATOM 733 C C . GLN A 1 98 ? 3.606 -34.699 -18.533 1.00 40.44 98 GLN A C 1
ATOM 735 O O . GLN A 1 98 ? 3.457 -35.895 -18.294 1.00 40.44 98 GLN A O 1
ATOM 740 N N . GLU A 1 99 ? 3.192 -33.738 -17.711 1.00 34.09 99 GLU A N 1
ATOM 741 C CA . GLU A 1 99 ? 2.181 -33.986 -16.686 1.00 34.09 99 GLU A CA 1
ATOM 742 C C . GLU A 1 99 ? 1.042 -32.964 -16.811 1.00 34.09 99 GLU A C 1
ATOM 744 O O . GLU A 1 99 ? 1.235 -31.804 -17.179 1.00 34.09 99 GLU A O 1
ATOM 749 N N . GLU A 1 100 ? -0.164 -33.493 -16.639 1.00 34.25 100 GLU A N 1
ATOM 750 C CA . GLU A 1 100 ? -1.460 -33.027 -17.119 1.00 34.25 100 GLU A CA 1
ATOM 751 C C . GLU A 1 100 ? -1.965 -31.688 -16.540 1.00 34.25 100 GLU A C 1
ATOM 753 O O . GLU A 1 100 ? -1.611 -31.240 -15.453 1.00 34.25 100 GLU A O 1
ATOM 758 N N . ALA A 1 101 ? -2.879 -31.076 -17.299 1.00 36.09 101 ALA A N 1
ATOM 759 C CA . ALA A 1 101 ? -3.775 -29.978 -16.924 1.00 36.09 101 ALA A CA 1
ATOM 760 C C . ALA A 1 101 ? -4.699 -30.313 -15.723 1.00 36.09 101 ALA A C 1
ATOM 762 O O . ALA A 1 101 ? -4.765 -31.466 -15.309 1.00 36.09 101 ALA A O 1
ATOM 763 N N . PRO A 1 102 ? -5.605 -29.414 -15.283 1.00 42.50 102 PRO A N 1
ATOM 764 C CA . PRO A 1 102 ? -5.568 -27.957 -15.174 1.00 42.50 102 PRO A CA 1
ATOM 765 C C . PRO A 1 102 ? -5.599 -27.546 -13.685 1.00 42.50 102 PRO A C 1
ATOM 767 O O . PRO A 1 102 ? -6.383 -28.076 -12.898 1.00 42.50 102 PRO A O 1
ATOM 770 N N . ALA A 1 103 ? -4.800 -26.560 -13.276 1.00 37.31 103 ALA A N 1
ATOM 771 C CA . ALA A 1 103 ? -4.909 -26.014 -11.926 1.00 37.31 103 ALA A CA 1
ATOM 772 C C . ALA A 1 103 ? -6.218 -25.217 -11.792 1.00 37.31 103 ALA A C 1
ATOM 774 O O . ALA A 1 103 ? -6.285 -24.026 -12.102 1.00 37.31 103 ALA A O 1
ATOM 775 N N . GLU A 1 104 ? -7.270 -25.886 -11.316 1.00 37.69 104 GLU A N 1
ATOM 776 C CA . GLU A 1 104 ? -8.338 -25.235 -10.566 1.00 37.69 104 GLU A CA 1
ATOM 777 C C . GLU A 1 104 ? -7.690 -24.278 -9.559 1.00 37.69 104 GLU A C 1
ATOM 779 O O . GLU A 1 104 ? -6.707 -24.630 -8.904 1.00 37.69 104 GLU A O 1
ATOM 784 N N . ALA A 1 105 ? -8.206 -23.051 -9.472 1.00 45.06 105 ALA A N 1
ATOM 785 C CA . ALA A 1 105 ? -7.729 -22.026 -8.554 1.00 45.06 105 ALA A CA 1
ATOM 786 C C . ALA A 1 105 ? -7.867 -22.512 -7.101 1.00 45.06 105 ALA A C 1
ATOM 788 O O . ALA A 1 105 ? -8.866 -22.263 -6.426 1.00 45.06 105 ALA A O 1
ATOM 789 N N . MET A 1 106 ? -6.866 -23.251 -6.633 1.00 41.66 106 MET A N 1
ATOM 790 C CA . MET A 1 106 ? -6.816 -23.781 -5.287 1.00 41.66 106 MET A CA 1
ATOM 791 C C . MET A 1 106 ? -6.558 -22.602 -4.341 1.00 41.66 106 MET A C 1
ATOM 793 O O . MET A 1 106 ? -5.676 -21.782 -4.619 1.00 41.66 106 MET A O 1
ATOM 797 N N . PRO A 1 107 ? -7.308 -22.464 -3.234 1.00 44.38 107 PRO A N 1
ATOM 798 C CA . PRO A 1 107 ? -7.023 -21.431 -2.253 1.00 44.38 107 PRO A CA 1
ATOM 799 C C . PRO A 1 107 ? -5.589 -21.630 -1.758 1.00 44.38 107 PRO A C 1
ATOM 801 O O . PRO A 1 107 ? -5.255 -22.690 -1.227 1.00 44.38 107 PRO A O 1
ATOM 804 N N . LEU A 1 108 ? -4.734 -20.625 -1.974 1.00 48.72 108 LEU A N 1
ATOM 805 C CA . LEU A 1 108 ? -3.356 -20.610 -1.486 1.00 48.72 108 LEU A CA 1
ATOM 806 C C . LEU A 1 108 ? -3.356 -21.010 -0.007 1.00 48.72 108 LEU A C 1
ATOM 808 O O . LEU A 1 108 ? -3.982 -20.351 0.827 1.00 48.72 108 LEU A O 1
ATOM 812 N N . ALA A 1 109 ? -2.684 -22.118 0.311 1.00 51.06 109 ALA A N 1
ATOM 813 C CA . ALA A 1 109 ? -2.558 -22.582 1.681 1.00 51.06 109 ALA A CA 1
ATOM 814 C C . ALA A 1 109 ? -1.951 -21.463 2.556 1.00 51.06 109 ALA A C 1
ATOM 816 O O . ALA A 1 109 ? -1.063 -20.737 2.111 1.00 51.06 109 ALA A O 1
ATOM 817 N N . PRO A 1 110 ? -2.352 -21.305 3.825 1.00 52.59 110 PRO A N 1
ATOM 818 C CA . PRO A 1 110 ? -1.819 -20.241 4.683 1.00 52.59 110 PRO A CA 1
ATOM 819 C C . PRO A 1 110 ? -0.282 -20.273 4.794 1.00 52.59 110 PRO A C 1
ATOM 821 O O . PRO A 1 110 ? 0.352 -19.223 4.911 1.00 52.59 110 PRO A O 1
ATOM 824 N N . GLN A 1 111 ? 0.334 -21.457 4.671 1.00 54.59 111 GLN A N 1
ATOM 825 C CA . GLN A 1 111 ? 1.790 -21.600 4.590 1.00 54.59 111 GLN A CA 1
ATOM 826 C C . GLN A 1 111 ? 2.431 -21.005 3.318 1.00 54.59 111 GLN A C 1
ATOM 828 O O . GLN A 1 111 ? 3.548 -20.497 3.407 1.00 54.59 111 GLN A O 1
ATOM 833 N N . THR A 1 112 ? 1.756 -21.006 2.160 1.00 63.81 112 THR A N 1
ATOM 834 C CA . THR A 1 112 ? 2.294 -20.394 0.928 1.00 63.81 112 THR A CA 1
ATOM 835 C C . THR A 1 112 ? 2.178 -18.874 0.950 1.00 63.81 112 THR A C 1
ATOM 837 O O . THR A 1 112 ? 3.088 -18.197 0.481 1.00 63.81 112 THR A O 1
ATOM 840 N N . ILE A 1 113 ? 1.137 -18.323 1.585 1.00 64.94 113 ILE A N 1
ATOM 841 C CA . ILE A 1 113 ? 1.004 -16.871 1.794 1.00 64.94 113 ILE A CA 1
ATOM 842 C C . ILE A 1 113 ? 2.145 -16.353 2.681 1.00 64.94 113 ILE A C 1
ATOM 844 O O . ILE A 1 113 ? 2.790 -15.360 2.353 1.00 64.94 113 ILE A O 1
ATOM 848 N N . GLY A 1 114 ? 2.437 -17.046 3.788 1.00 66.06 114 GLY A N 1
ATOM 849 C CA . GLY A 1 114 ? 3.533 -16.669 4.683 1.00 66.06 114 GLY A CA 1
ATOM 850 C C . GLY A 1 114 ? 4.902 -16.709 3.998 1.00 66.06 114 GLY A C 1
ATOM 851 O O . GLY A 1 114 ? 5.679 -15.764 4.126 1.00 66.06 114 GLY A O 1
ATOM 852 N N . ALA A 1 115 ? 5.180 -17.771 3.237 1.00 72.50 115 ALA A N 1
ATOM 853 C CA . ALA A 1 115 ? 6.424 -17.900 2.479 1.00 72.50 115 ALA A CA 1
ATOM 854 C C . ALA A 1 115 ? 6.581 -16.788 1.428 1.00 72.50 115 ALA A C 1
ATOM 856 O O . ALA A 1 115 ? 7.661 -16.213 1.313 1.00 72.50 115 ALA A O 1
ATOM 857 N N . HIS A 1 116 ? 5.496 -16.437 0.733 1.00 74.12 116 HIS A N 1
ATOM 858 C CA . HIS A 1 116 ? 5.478 -15.359 -0.254 1.00 74.12 116 HIS A CA 1
ATOM 859 C C . HIS A 1 116 ? 5.705 -13.974 0.378 1.00 74.12 116 HIS A C 1
ATOM 861 O O . HIS A 1 116 ? 6.519 -13.191 -0.098 1.00 74.12 116 HIS A O 1
ATOM 867 N N . ILE A 1 117 ? 5.076 -13.672 1.518 1.00 73.69 117 ILE A N 1
ATOM 868 C CA . ILE A 1 117 ? 5.332 -12.407 2.232 1.00 73.69 117 ILE A CA 1
ATOM 869 C C . ILE A 1 117 ? 6.795 -12.330 2.693 1.00 73.69 117 ILE A C 1
ATOM 871 O O . ILE A 1 117 ? 7.436 -11.284 2.585 1.00 73.69 117 ILE A O 1
ATOM 875 N N . VAL A 1 118 ? 7.349 -13.439 3.194 1.00 76.69 118 VAL A N 1
ATOM 876 C CA . VAL A 1 118 ? 8.760 -13.497 3.601 1.00 76.69 118 VAL A CA 1
ATOM 877 C C . VAL A 1 118 ? 9.695 -13.304 2.407 1.00 76.69 118 VAL A C 1
ATOM 879 O O . VAL A 1 118 ? 10.709 -12.620 2.566 1.00 76.69 118 VAL A O 1
ATOM 882 N N . SER A 1 119 ? 9.376 -13.853 1.229 1.00 75.88 119 SER A N 1
ATOM 883 C CA . SER A 1 119 ? 10.185 -13.629 0.027 1.00 75.88 119 SER A CA 1
ATOM 884 C C . SER A 1 119 ? 10.150 -12.164 -0.398 1.00 75.88 119 SER A C 1
ATOM 886 O O . SER A 1 119 ? 11.217 -11.581 -0.550 1.00 75.88 119 SER A O 1
ATOM 888 N N . LEU A 1 120 ? 8.972 -11.528 -0.446 1.00 74.31 120 LEU A N 1
ATOM 889 C CA . LEU A 1 120 ? 8.833 -10.102 -0.786 1.00 74.31 120 LEU A CA 1
ATOM 890 C C . LEU A 1 120 ? 9.664 -9.191 0.134 1.00 74.31 120 LEU A C 1
ATOM 892 O O . LEU A 1 120 ? 10.290 -8.226 -0.303 1.00 74.31 120 LEU A O 1
ATOM 896 N N . VAL A 1 121 ? 9.702 -9.496 1.434 1.00 78.00 121 VAL A N 1
ATOM 897 C CA . VAL A 1 121 ? 10.488 -8.707 2.395 1.00 78.00 121 VAL A CA 1
ATOM 898 C C . VAL A 1 121 ? 11.989 -8.916 2.204 1.00 78.00 121 VAL A C 1
ATOM 900 O O . VAL A 1 121 ? 12.748 -7.951 2.326 1.00 78.00 121 VAL A O 1
ATOM 903 N N . ARG A 1 122 ? 12.420 -10.157 1.947 1.00 74.81 122 ARG A N 1
ATOM 904 C CA . ARG A 1 122 ? 13.840 -10.535 1.870 1.00 74.81 122 ARG A CA 1
ATOM 905 C C . ARG A 1 122 ? 14.489 -10.232 0.529 1.00 74.81 122 ARG A C 1
ATOM 907 O O . ARG A 1 122 ? 15.701 -10.041 0.502 1.00 74.81 122 ARG A O 1
ATOM 914 N N . GLU A 1 123 ? 13.717 -10.221 -0.546 1.00 75.00 123 GLU A N 1
ATOM 915 C CA . GLU A 1 123 ? 14.217 -9.963 -1.889 1.00 75.00 123 GLU A CA 1
ATOM 916 C C . GLU A 1 123 ? 14.808 -8.551 -1.955 1.00 75.00 123 GLU A C 1
ATOM 918 O O . GLU A 1 123 ? 14.147 -7.561 -1.627 1.00 75.00 123 GLU A O 1
ATOM 923 N N . GLN A 1 124 ? 16.089 -8.474 -2.314 1.00 70.50 124 GLN A N 1
ATOM 924 C CA . GLN A 1 124 ? 16.796 -7.224 -2.560 1.00 70.50 124 GLN A CA 1
ATOM 925 C C . GLN A 1 124 ? 16.981 -7.104 -4.072 1.00 70.50 124 GLN A C 1
ATOM 927 O O . GLN A 1 124 ? 17.662 -7.959 -4.638 1.00 70.50 124 GLN A O 1
ATOM 932 N N . PRO A 1 125 ? 16.373 -6.100 -4.728 1.00 66.12 125 PRO A N 1
ATOM 933 C CA . PRO A 1 125 ? 16.605 -5.887 -6.147 1.00 66.12 125 PRO A CA 1
ATOM 934 C C . PRO A 1 125 ? 18.082 -5.563 -6.385 1.00 66.12 125 PRO A C 1
ATOM 936 O O . PRO A 1 125 ? 18.688 -4.834 -5.596 1.00 66.12 125 PRO A O 1
ATOM 939 N N . GLU A 1 126 ? 18.657 -6.092 -7.468 1.00 61.75 126 GLU A N 1
ATOM 940 C CA . GLU A 1 126 ? 20.065 -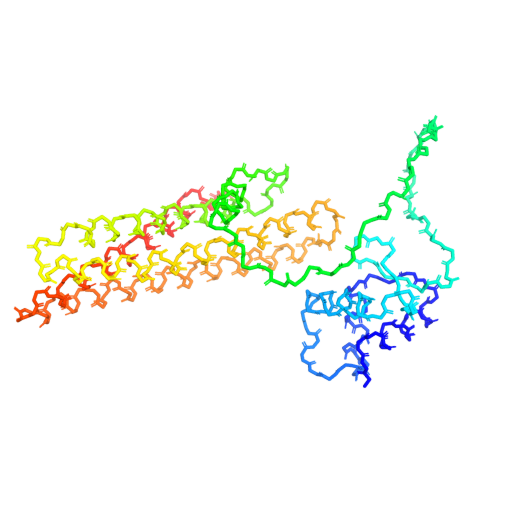5.852 -7.824 1.00 61.75 126 GLU A CA 1
ATOM 941 C C . GLU A 1 126 ? 20.335 -4.363 -8.103 1.00 61.75 126 GLU A C 1
ATOM 943 O O . GLU A 1 126 ? 21.385 -3.830 -7.739 1.00 61.75 126 GLU A O 1
ATOM 948 N N . HIS A 1 127 ? 19.338 -3.664 -8.654 1.00 67.00 127 HIS A N 1
ATOM 949 C CA . HIS A 1 127 ? 19.352 -2.223 -8.888 1.00 67.00 127 HIS A CA 1
ATOM 950 C C . HIS A 1 127 ? 18.071 -1.584 -8.338 1.00 67.00 127 HIS A C 1
ATOM 952 O O . HIS A 1 127 ? 17.091 -1.457 -9.066 1.00 67.00 127 HIS A O 1
ATOM 958 N N . PRO A 1 128 ? 18.042 -1.182 -7.052 1.00 72.38 128 PRO A N 1
ATOM 959 C CA . PRO A 1 128 ? 16.828 -0.682 -6.422 1.00 72.38 128 PRO A CA 1
ATOM 960 C C . PRO A 1 128 ? 16.553 0.775 -6.833 1.00 72.38 128 PRO A C 1
ATOM 962 O O . PRO A 1 128 ? 16.759 1.706 -6.046 1.00 72.38 128 PRO A O 1
ATOM 965 N N . LEU A 1 129 ? 16.079 1.003 -8.062 1.00 82.25 129 LEU A N 1
ATOM 966 C CA . LEU A 1 129 ? 15.734 2.340 -8.568 1.00 82.25 129 LEU A CA 1
ATOM 967 C C . LEU A 1 129 ? 14.617 2.989 -7.743 1.00 82.25 129 LEU A C 1
ATOM 969 O O . LEU A 1 129 ? 14.529 4.220 -7.661 1.00 82.25 129 LEU A O 1
ATOM 973 N N . PHE A 1 130 ? 13.807 2.159 -7.082 1.00 86.62 130 PHE A N 1
ATOM 974 C CA . PHE A 1 130 ? 12.778 2.559 -6.130 1.00 86.62 130 PHE A CA 1
ATOM 975 C C . PHE A 1 130 ? 13.124 2.181 -4.673 1.00 86.62 130 PHE A C 1
ATOM 977 O O . PHE A 1 130 ? 12.230 1.868 -3.880 1.00 86.62 130 PHE A O 1
ATOM 984 N N . ALA A 1 131 ? 14.403 2.227 -4.267 1.00 85.00 131 ALA A N 1
ATOM 985 C CA . ALA A 1 131 ? 14.860 1.880 -2.905 1.00 85.00 131 ALA A CA 1
ATOM 986 C C . ALA A 1 131 ? 14.056 2.560 -1.779 1.00 85.00 131 ALA A C 1
ATOM 988 O O . ALA A 1 131 ? 13.705 1.937 -0.772 1.00 85.00 131 ALA A O 1
ATOM 989 N N . ARG A 1 132 ? 13.720 3.841 -1.967 1.00 86.50 132 ARG A N 1
ATOM 990 C CA . ARG A 1 132 ? 12.913 4.619 -1.018 1.00 86.50 132 ARG A CA 1
ATOM 991 C C . ARG A 1 132 ? 11.519 4.018 -0.823 1.00 86.50 132 ARG A C 1
ATOM 993 O O . ARG A 1 132 ? 11.064 3.850 0.307 1.00 86.50 132 ARG A O 1
ATOM 1000 N N . VAL A 1 133 ? 10.858 3.658 -1.923 1.00 89.25 133 VAL A N 1
ATOM 1001 C CA . VAL A 1 133 ? 9.502 3.090 -1.913 1.00 89.25 133 VAL A CA 1
ATOM 1002 C C . VAL A 1 133 ? 9.515 1.718 -1.238 1.00 89.25 133 VAL A C 1
ATOM 1004 O O . VAL A 1 133 ? 8.669 1.441 -0.390 1.00 89.25 133 VAL A O 1
ATOM 1007 N N . HIS A 1 134 ? 10.540 0.905 -1.506 1.00 89.00 134 HIS A N 1
ATOM 1008 C CA . HIS A 1 134 ? 10.752 -0.364 -0.812 1.00 89.00 134 HIS A CA 1
ATOM 1009 C C . HIS A 1 134 ? 10.852 -0.202 0.708 1.00 89.00 134 HIS A C 1
ATOM 1011 O O . HIS A 1 134 ? 10.205 -0.939 1.452 1.00 89.00 134 HIS A O 1
ATOM 1017 N N . ALA A 1 135 ? 11.658 0.749 1.189 1.00 88.19 135 ALA A N 1
ATOM 1018 C CA . ALA A 1 135 ? 11.817 0.990 2.621 1.00 88.19 135 ALA A CA 1
ATOM 1019 C C . ALA A 1 135 ? 10.490 1.412 3.272 1.00 88.19 135 ALA A C 1
ATOM 1021 O O . ALA A 1 135 ? 10.114 0.874 4.317 1.00 88.19 135 ALA A O 1
ATOM 1022 N N . TYR A 1 136 ? 9.753 2.316 2.618 1.00 90.44 136 TYR A N 1
ATOM 1023 C CA . TYR A 1 136 ? 8.438 2.759 3.075 1.00 90.44 136 TYR A CA 1
ATOM 1024 C C . TYR A 1 136 ? 7.450 1.588 3.181 1.00 90.44 136 TYR A C 1
ATOM 1026 O O . TYR A 1 136 ? 6.835 1.383 4.230 1.00 90.44 136 TYR A O 1
ATOM 1034 N N . LEU A 1 137 ? 7.332 0.776 2.126 1.00 91.75 137 LEU A N 1
ATOM 1035 C CA . LEU A 1 137 ? 6.392 -0.344 2.076 1.00 91.75 137 LEU A CA 1
ATOM 1036 C C . LEU A 1 137 ? 6.769 -1.474 3.041 1.00 91.75 137 LEU A C 1
ATOM 1038 O O . LEU A 1 137 ? 5.890 -2.013 3.708 1.00 91.75 137 LEU A O 1
ATOM 1042 N N . ARG A 1 138 ? 8.059 -1.799 3.206 1.00 90.69 138 ARG A N 1
ATOM 1043 C CA . ARG A 1 138 ? 8.503 -2.767 4.229 1.00 90.69 138 ARG A CA 1
ATOM 1044 C C . ARG A 1 138 ? 8.186 -2.278 5.643 1.00 90.69 138 ARG A C 1
ATOM 1046 O O . ARG A 1 138 ? 7.746 -3.071 6.476 1.00 90.69 138 ARG A O 1
ATOM 1053 N N . GLY A 1 139 ? 8.363 -0.982 5.908 1.00 90.38 139 GLY A N 1
ATOM 1054 C CA . GLY A 1 139 ? 7.963 -0.363 7.173 1.00 90.38 139 GLY A CA 1
ATOM 1055 C C . GLY A 1 139 ? 6.456 -0.471 7.416 1.00 90.38 139 GLY A C 1
ATOM 1056 O O . GLY A 1 139 ? 6.028 -0.875 8.499 1.00 90.38 139 GLY A O 1
ATOM 1057 N N . LEU A 1 140 ? 5.655 -0.182 6.387 1.00 93.25 140 LEU A N 1
ATOM 1058 C CA . LEU A 1 140 ? 4.199 -0.308 6.431 1.00 93.25 140 LEU A CA 1
ATOM 1059 C C . LEU A 1 140 ? 3.751 -1.759 6.667 1.00 93.25 140 LEU A C 1
ATOM 1061 O O . LEU A 1 140 ? 2.884 -2.001 7.506 1.00 93.25 140 LEU A O 1
ATOM 1065 N N . LEU A 1 141 ? 4.376 -2.725 5.988 1.00 92.81 141 LEU A N 1
ATOM 1066 C CA . LEU A 1 141 ? 4.105 -4.154 6.147 1.00 92.81 141 LEU A CA 1
ATOM 1067 C C . LEU A 1 141 ? 4.435 -4.640 7.560 1.00 92.81 141 LEU A C 1
ATOM 1069 O O . LEU A 1 141 ? 3.612 -5.303 8.192 1.00 92.81 141 LEU A O 1
ATOM 1073 N N . GLY A 1 142 ? 5.619 -4.290 8.073 1.00 90.12 142 GLY A N 1
ATOM 1074 C CA . GLY A 1 142 ? 6.049 -4.667 9.419 1.00 90.12 142 GLY A CA 1
ATOM 1075 C C . GLY A 1 142 ? 5.106 -4.133 10.496 1.00 90.12 142 GLY A C 1
ATOM 1076 O O . GLY A 1 142 ? 4.731 -4.861 11.417 1.00 90.12 142 GLY A O 1
ATOM 1077 N N . TRP A 1 143 ? 4.653 -2.886 10.348 1.00 93.12 143 TRP A N 1
ATOM 1078 C CA . TRP A 1 143 ? 3.672 -2.293 11.253 1.00 93.12 143 TRP A CA 1
ATOM 1079 C C . TRP A 1 143 ? 2.285 -2.931 11.134 1.00 93.12 143 TRP A C 1
ATOM 1081 O O . TRP A 1 143 ? 1.668 -3.259 12.150 1.00 93.12 143 TRP A O 1
ATOM 1091 N N . GLY A 1 144 ? 1.807 -3.166 9.909 1.00 91.50 144 GLY A N 1
ATOM 1092 C CA . GLY A 1 144 ? 0.540 -3.851 9.659 1.00 91.50 144 GLY A CA 1
ATOM 1093 C C . GLY A 1 144 ? 0.507 -5.238 10.304 1.00 91.50 144 GLY A C 1
ATOM 1094 O O . GLY A 1 144 ? -0.417 -5.555 11.056 1.00 91.50 144 GLY A O 1
ATOM 1095 N N . ALA A 1 145 ? 1.567 -6.028 10.112 1.00 91.06 145 ALA A N 1
ATOM 1096 C CA . ALA A 1 145 ? 1.724 -7.343 10.729 1.00 91.06 145 ALA A CA 1
ATOM 1097 C C . ALA A 1 145 ? 1.744 -7.270 12.266 1.00 91.06 145 ALA A C 1
ATOM 1099 O O . ALA A 1 145 ? 1.061 -8.052 12.932 1.00 91.06 145 ALA A O 1
ATOM 1100 N N . LEU A 1 146 ? 2.465 -6.301 12.843 1.00 92.88 146 LEU A N 1
ATOM 1101 C CA . LEU A 1 146 ? 2.493 -6.083 14.291 1.00 92.88 146 LEU A CA 1
ATOM 1102 C C . LEU A 1 146 ? 1.095 -5.781 14.852 1.00 92.88 146 LEU A C 1
ATOM 1104 O O . LEU A 1 146 ? 0.724 -6.313 15.900 1.00 92.88 146 LEU A O 1
ATOM 1108 N N . ASN A 1 147 ? 0.298 -4.975 14.149 1.00 93.69 147 ASN A N 1
ATOM 1109 C CA . ASN A 1 147 ? -1.077 -4.675 14.548 1.00 93.69 147 ASN A CA 1
ATOM 1110 C C . ASN A 1 147 ? -1.989 -5.894 14.456 1.00 93.69 147 ASN A C 1
ATOM 1112 O O . ASN A 1 147 ? -2.785 -6.113 15.367 1.00 93.69 147 ASN A O 1
ATOM 1116 N N . VAL A 1 148 ? -1.855 -6.717 13.413 1.00 92.31 148 VAL A N 1
ATOM 1117 C CA . VAL A 1 148 ? -2.614 -7.970 13.310 1.00 92.31 148 VAL A CA 1
ATOM 1118 C C . VAL A 1 148 ? -2.293 -8.883 14.495 1.00 92.31 148 VAL A C 1
ATOM 1120 O O . VAL A 1 148 ? -3.208 -9.357 15.168 1.00 92.31 148 VAL A O 1
ATOM 1123 N N . LEU A 1 149 ? -1.008 -9.062 14.819 1.00 91.12 149 LEU A N 1
ATOM 1124 C CA . LEU A 1 149 ? -0.575 -9.868 15.965 1.00 91.12 149 LEU A CA 1
ATOM 1125 C C . LEU A 1 149 ? -1.075 -9.296 17.298 1.00 91.12 149 LEU A C 1
ATOM 1127 O O . LEU A 1 149 ? -1.613 -10.034 18.125 1.00 91.12 149 LEU A O 1
ATOM 1131 N N . GLY A 1 150 ? -0.946 -7.984 17.507 1.00 88.25 150 GLY A N 1
ATOM 1132 C CA . GLY A 1 150 ? -1.428 -7.309 18.714 1.00 88.25 150 GLY A CA 1
ATOM 1133 C C . GLY A 1 150 ? -2.950 -7.371 18.857 1.00 88.25 150 GLY A C 1
ATOM 1134 O O . GLY A 1 150 ? -3.473 -7.648 19.938 1.00 88.25 150 GLY A O 1
ATOM 1135 N N . GLY A 1 151 ? -3.672 -7.180 17.753 1.00 89.31 151 GLY A N 1
ATOM 1136 C CA . GLY A 1 151 ? -5.118 -7.318 17.676 1.00 89.31 151 GLY A CA 1
ATOM 1137 C C . GLY A 1 151 ? -5.570 -8.732 18.027 1.00 89.31 151 GLY A C 1
ATOM 1138 O O . GLY A 1 151 ? -6.447 -8.888 18.878 1.00 89.31 151 GLY A O 1
ATOM 1139 N N . LEU A 1 152 ? -4.921 -9.751 17.454 1.00 91.12 152 LEU A N 1
ATOM 1140 C CA . LEU A 1 152 ? -5.202 -11.165 17.701 1.00 91.12 152 LEU A CA 1
ATOM 1141 C C . LEU A 1 152 ? -4.886 -11.572 19.150 1.00 91.12 152 LEU A C 1
ATOM 1143 O O . LEU A 1 152 ? -5.688 -12.249 19.794 1.00 91.12 152 LEU A O 1
ATOM 1147 N N . ALA A 1 153 ? -3.778 -11.086 19.716 1.00 88.56 153 ALA A N 1
ATOM 1148 C CA . ALA A 1 153 ? -3.438 -11.302 21.124 1.00 88.56 153 ALA A CA 1
ATOM 1149 C C . ALA A 1 153 ? -4.523 -10.758 22.074 1.00 88.56 153 ALA A C 1
ATOM 1151 O O . ALA A 1 153 ? -4.829 -11.370 23.102 1.00 88.56 153 ALA A O 1
ATOM 1152 N N . LEU A 1 154 ? -5.150 -9.632 21.718 1.00 87.62 154 LEU A N 1
ATOM 1153 C CA . LEU A 1 154 ? -6.274 -9.068 22.468 1.00 87.62 154 LEU A CA 1
ATOM 1154 C C . LEU A 1 154 ? -7.586 -9.848 22.274 1.00 87.62 154 LEU A C 1
ATOM 1156 O O . LEU A 1 154 ? -8.404 -9.843 23.195 1.00 87.62 154 LEU A O 1
ATOM 1160 N N . VAL A 1 155 ? -7.781 -10.540 21.141 1.00 84.38 155 VAL A N 1
ATOM 1161 C CA . VAL A 1 155 ? -8.939 -11.434 20.916 1.00 84.38 155 VAL A CA 1
ATOM 1162 C C . VAL A 1 155 ? -8.891 -12.640 21.850 1.00 84.38 155 VAL A C 1
ATOM 1164 O O . VAL A 1 155 ? -9.911 -12.990 22.435 1.00 84.38 155 VAL A O 1
ATOM 1167 N N . PHE A 1 156 ? -7.718 -13.256 22.024 1.00 75.69 156 PHE A N 1
ATOM 1168 C CA . PHE A 1 156 ? -7.558 -14.449 22.867 1.00 75.69 156 PHE A CA 1
ATOM 1169 C C . PHE A 1 156 ? -7.457 -14.142 24.367 1.00 75.69 156 PHE A C 1
ATOM 1171 O O . PHE A 1 156 ? -7.577 -15.042 25.199 1.00 75.69 156 PHE A O 1
ATOM 1178 N N . ARG A 1 157 ? -7.264 -12.871 24.740 1.00 75.06 157 ARG A N 1
ATOM 1179 C CA . ARG A 1 157 ? -7.244 -12.432 26.142 1.00 75.06 157 ARG A CA 1
ATOM 1180 C C . ARG A 1 157 ? -8.014 -11.119 26.358 1.00 75.06 157 ARG A C 1
ATOM 1182 O O . ARG A 1 157 ? -7.430 -10.140 26.841 1.00 75.06 157 ARG A O 1
ATOM 1189 N N . PRO A 1 158 ? -9.322 -11.064 26.048 1.00 62.00 158 PRO A N 1
ATOM 1190 C CA . PRO A 1 158 ? -10.081 -9.831 26.144 1.00 62.00 158 PRO A CA 1
ATOM 1191 C C . PRO A 1 158 ? -10.355 -9.530 27.619 1.00 62.00 158 PRO A C 1
ATOM 1193 O O . PRO A 1 158 ? -11.216 -10.127 28.256 1.00 62.00 158 PRO A O 1
ATOM 1196 N N . ARG A 1 159 ? -9.597 -8.587 28.188 1.00 71.12 159 ARG A N 1
ATOM 1197 C CA . ARG A 1 159 ? -9.784 -8.141 29.579 1.00 71.12 159 ARG A CA 1
ATOM 1198 C C . ARG A 1 159 ? -10.912 -7.111 29.740 1.00 71.12 159 ARG A C 1
ATOM 1200 O O . ARG A 1 159 ? -11.325 -6.858 30.866 1.00 71.12 159 ARG A O 1
ATOM 1207 N N . SER A 1 160 ? -11.395 -6.486 28.656 1.00 86.19 160 SER A N 1
ATOM 1208 C CA . SER A 1 160 ? -12.441 -5.448 28.710 1.00 86.19 160 SER A CA 1
ATOM 1209 C C . SER A 1 160 ? -13.090 -5.143 27.348 1.00 86.19 160 SER A C 1
ATOM 1211 O O . SER A 1 160 ? -12.527 -5.419 26.288 1.00 86.19 160 SER A O 1
ATOM 1213 N N . SER A 1 161 ? -14.255 -4.483 27.359 1.00 87.38 161 SER A N 1
ATOM 1214 C CA . SER A 1 161 ? -14.922 -3.981 26.142 1.00 87.38 161 SER A CA 1
ATOM 1215 C C . SER A 1 161 ? -14.101 -2.918 25.399 1.00 87.38 161 SER A C 1
ATOM 1217 O O . SER A 1 161 ? -14.213 -2.796 24.180 1.00 87.38 161 SER A O 1
ATOM 1219 N N . MET A 1 162 ? -13.235 -2.189 26.110 1.00 87.94 162 MET A N 1
ATOM 1220 C CA . MET A 1 162 ? -12.239 -1.299 25.510 1.00 87.94 162 MET A CA 1
ATOM 1221 C C . MET A 1 162 ? -11.173 -2.086 24.745 1.00 87.94 162 MET A C 1
ATOM 1223 O O . MET A 1 162 ? -10.884 -1.739 23.603 1.00 87.94 162 MET A O 1
ATOM 1227 N N . ALA A 1 163 ? -10.649 -3.171 25.324 1.00 88.50 163 ALA A N 1
ATOM 1228 C CA . ALA A 1 163 ? -9.689 -4.043 24.647 1.00 88.50 163 ALA A CA 1
ATOM 1229 C C . ALA A 1 163 ? -10.285 -4.671 23.377 1.00 88.50 163 ALA A C 1
ATOM 1231 O O . ALA A 1 163 ? -9.608 -4.721 22.358 1.00 88.50 163 ALA A O 1
ATOM 1232 N N . ALA A 1 164 ? -11.566 -5.056 23.395 1.00 89.12 164 ALA A N 1
ATOM 1233 C CA . ALA A 1 164 ? -12.262 -5.546 22.201 1.00 89.12 164 ALA A CA 1
ATOM 1234 C C . ALA A 1 164 ? -12.385 -4.471 21.102 1.00 89.12 164 ALA A C 1
ATOM 1236 O O . ALA A 1 164 ? -12.235 -4.760 19.917 1.00 89.12 164 ALA A O 1
ATOM 1237 N N . GLY A 1 165 ? -12.639 -3.215 21.486 1.00 88.69 165 GLY A N 1
ATOM 1238 C CA . GLY A 1 165 ? -12.644 -2.089 20.551 1.00 88.69 165 GLY A CA 1
ATOM 1239 C C . GLY A 1 165 ? -11.271 -1.843 19.928 1.00 88.69 165 GLY A C 1
ATOM 1240 O O . GLY A 1 165 ? -11.165 -1.721 18.710 1.00 88.69 165 GLY A O 1
ATOM 1241 N N . LEU A 1 166 ? -10.224 -1.828 20.755 1.00 91.31 166 LEU A N 1
ATOM 1242 C CA . LEU A 1 166 ? -8.844 -1.673 20.297 1.00 91.31 166 LEU A CA 1
ATOM 1243 C C . LEU A 1 166 ? -8.433 -2.823 19.375 1.00 91.31 166 LEU A C 1
ATOM 1245 O O . LEU A 1 166 ? -7.956 -2.570 18.279 1.00 91.31 166 LEU A O 1
ATOM 1249 N N . SER A 1 167 ? -8.704 -4.065 19.779 1.00 91.94 167 SER A N 1
ATOM 1250 C CA . SER A 1 167 ? -8.454 -5.270 18.985 1.00 91.94 167 SER A CA 1
ATOM 1251 C C . SER A 1 167 ? -9.060 -5.165 17.587 1.00 91.94 167 SER A C 1
ATOM 1253 O O . SER A 1 167 ? -8.334 -5.323 16.611 1.00 91.94 167 SER A O 1
ATOM 1255 N N . SER A 1 168 ? -10.346 -4.796 17.479 1.00 91.25 168 SER A N 1
ATOM 1256 C CA . SER A 1 168 ? -10.988 -4.630 16.167 1.00 91.25 168 SER A CA 1
ATOM 1257 C C . SER A 1 168 ? -10.289 -3.583 15.301 1.00 91.25 168 SER A C 1
ATOM 1259 O O . SER A 1 168 ? -10.016 -3.844 14.140 1.00 91.25 168 SER A O 1
ATOM 1261 N N . ALA A 1 169 ? -9.923 -2.431 15.871 1.00 91.19 169 ALA A N 1
ATOM 1262 C CA . ALA A 1 169 ? -9.229 -1.395 15.114 1.00 91.19 169 ALA A CA 1
ATOM 1263 C C . ALA A 1 169 ? -7.827 -1.846 14.670 1.00 91.19 169 ALA A C 1
ATOM 1265 O O . ALA A 1 169 ? -7.433 -1.568 13.544 1.00 91.19 169 ALA A O 1
ATOM 1266 N N . LEU A 1 170 ? -7.079 -2.552 15.523 1.00 90.75 170 LEU A N 1
ATOM 1267 C CA . LEU A 1 170 ? -5.759 -3.075 15.163 1.00 90.75 170 LEU A CA 1
ATOM 1268 C C . LEU A 1 170 ? -5.842 -4.123 14.045 1.00 90.75 170 LEU A C 1
ATOM 1270 O O . LEU A 1 170 ? -5.019 -4.093 13.137 1.00 90.75 170 LEU A O 1
ATOM 1274 N N . LEU A 1 171 ? -6.840 -5.009 14.083 1.00 91.12 171 LEU A N 1
ATOM 1275 C CA . LEU A 1 171 ? -7.054 -6.013 13.039 1.00 91.12 171 LEU A CA 1
ATOM 1276 C C . LEU A 1 171 ? -7.473 -5.370 11.712 1.00 91.12 171 LEU A C 1
ATOM 1278 O O . LEU A 1 171 ? -6.829 -5.630 10.699 1.00 91.12 171 LEU A O 1
ATOM 1282 N N . ASP A 1 172 ? -8.499 -4.511 11.730 1.00 89.75 172 ASP A N 1
ATOM 1283 C CA . ASP A 1 172 ? -9.051 -3.869 10.529 1.00 89.75 172 ASP A CA 1
ATOM 1284 C C . ASP A 1 172 ? -7.956 -3.085 9.783 1.00 89.75 172 ASP A C 1
ATOM 1286 O O . ASP A 1 172 ? -7.726 -3.276 8.587 1.00 89.75 172 ASP A O 1
ATOM 1290 N N . TRP A 1 173 ? -7.228 -2.228 10.506 1.00 89.62 173 TRP A N 1
ATOM 1291 C CA . TRP A 1 173 ? -6.191 -1.390 9.908 1.00 89.62 173 TRP A CA 1
ATOM 1292 C C . TRP A 1 173 ? -4.895 -2.145 9.629 1.00 89.62 173 TRP A C 1
ATOM 1294 O O . TRP A 1 173 ? -4.272 -1.901 8.599 1.00 89.62 173 TRP A O 1
ATOM 1304 N N . GLY A 1 174 ? -4.494 -3.065 10.508 1.00 89.50 174 GLY A N 1
ATOM 1305 C CA . GLY A 1 174 ? -3.288 -3.865 10.315 1.00 89.50 174 GLY A CA 1
ATOM 1306 C C . GLY A 1 174 ? -3.376 -4.737 9.066 1.00 89.50 174 GLY A C 1
ATOM 1307 O O . GLY A 1 174 ? -2.434 -4.770 8.276 1.00 89.50 174 GLY A O 1
ATOM 1308 N N . ALA A 1 175 ? -4.529 -5.377 8.842 1.00 89.56 175 ALA A N 1
ATOM 1309 C CA . ALA A 1 175 ? -4.777 -6.168 7.642 1.00 89.56 175 ALA A CA 1
ATOM 1310 C C . ALA A 1 175 ? -4.781 -5.298 6.377 1.00 89.56 175 ALA A C 1
ATOM 1312 O O . ALA A 1 175 ? -4.136 -5.655 5.393 1.00 89.56 175 ALA A O 1
ATOM 1313 N N . ALA A 1 176 ? -5.444 -4.135 6.412 1.00 88.50 176 ALA A N 1
ATOM 1314 C CA . ALA A 1 176 ? -5.472 -3.210 5.278 1.00 88.50 176 ALA A CA 1
ATOM 1315 C C . ALA A 1 176 ? -4.069 -2.692 4.908 1.00 88.50 176 ALA A C 1
ATOM 1317 O O . ALA A 1 176 ? -3.705 -2.680 3.734 1.00 88.50 176 ALA A O 1
ATOM 1318 N N . GLN A 1 177 ? -3.260 -2.309 5.901 1.00 90.44 177 GLN A N 1
ATOM 1319 C CA . GLN A 1 177 ? -1.883 -1.846 5.692 1.00 90.44 177 GLN A CA 1
ATOM 1320 C C . GLN A 1 177 ? -0.976 -2.957 5.163 1.00 90.44 177 GLN A C 1
ATOM 1322 O O . GLN A 1 177 ? -0.207 -2.718 4.236 1.00 90.44 177 GLN A O 1
ATOM 1327 N N . ALA A 1 178 ? -1.074 -4.166 5.722 1.00 89.00 178 ALA A N 1
ATOM 1328 C CA . ALA A 1 178 ? -0.289 -5.306 5.263 1.00 89.00 178 ALA A CA 1
ATOM 1329 C C . ALA A 1 178 ? -0.638 -5.677 3.815 1.00 89.00 178 ALA A C 1
ATOM 1331 O O . ALA A 1 178 ? 0.265 -5.861 3.006 1.00 89.00 178 ALA A O 1
ATOM 1332 N N . ALA A 1 179 ? -1.928 -5.717 3.466 1.00 86.75 179 ALA A N 1
ATOM 1333 C CA . ALA A 1 179 ? -2.372 -5.993 2.101 1.00 86.75 179 ALA A CA 1
ATOM 1334 C C . ALA A 1 179 ? -1.870 -4.930 1.113 1.00 86.75 179 ALA A C 1
ATOM 1336 O O . ALA A 1 179 ? -1.299 -5.274 0.081 1.00 86.75 179 ALA A O 1
ATOM 1337 N N . LEU A 1 180 ? -2.017 -3.645 1.457 1.00 89.56 180 LEU A N 1
ATOM 1338 C CA . LEU A 1 180 ? -1.510 -2.545 0.636 1.00 89.56 180 LEU A CA 1
ATOM 1339 C C . LEU A 1 180 ? 0.008 -2.642 0.437 1.00 89.56 180 LEU A C 1
ATOM 1341 O O . LEU A 1 180 ? 0.499 -2.434 -0.668 1.00 89.56 180 LEU A O 1
ATOM 1345 N N . ALA A 1 181 ? 0.747 -2.966 1.496 1.00 91.44 181 ALA A N 1
ATOM 1346 C CA . ALA A 1 181 ? 2.194 -3.076 1.430 1.00 91.44 181 ALA A CA 1
ATOM 1347 C C . ALA A 1 181 ? 2.663 -4.280 0.602 1.00 91.44 181 ALA A C 1
ATOM 1349 O O . ALA A 1 181 ? 3.638 -4.149 -0.128 1.00 91.44 181 ALA A O 1
ATOM 1350 N N . VAL A 1 182 ? 1.971 -5.422 0.681 1.00 88.19 182 VAL A N 1
ATOM 1351 C CA . VAL A 1 182 ? 2.257 -6.603 -0.152 1.00 88.19 182 VAL A CA 1
ATOM 1352 C C . VAL A 1 182 ? 2.061 -6.277 -1.629 1.00 88.19 182 VAL A C 1
ATOM 1354 O O . VAL A 1 182 ? 2.995 -6.447 -2.405 1.00 88.19 182 VAL A O 1
ATOM 1357 N N . VAL A 1 183 ? 0.896 -5.730 -1.994 1.00 88.12 183 VAL A N 1
ATOM 1358 C CA . VAL A 1 183 ? 0.595 -5.345 -3.384 1.00 88.12 183 VAL A CA 1
ATOM 1359 C C . VAL A 1 183 ? 1.591 -4.299 -3.887 1.00 88.12 183 VAL A C 1
ATOM 1361 O O . VAL A 1 183 ? 2.098 -4.406 -4.999 1.00 88.12 183 VAL A O 1
ATOM 1364 N N . GLY A 1 184 ? 1.914 -3.305 -3.056 1.00 88.25 184 GLY A N 1
ATOM 1365 C CA . GLY A 1 184 ? 2.899 -2.288 -3.406 1.00 88.25 184 GLY A CA 1
ATOM 1366 C C . GLY A 1 184 ? 4.303 -2.862 -3.603 1.00 88.25 184 GLY A C 1
ATOM 1367 O O . GLY A 1 184 ? 4.987 -2.456 -4.533 1.00 88.25 184 GLY A O 1
ATOM 1368 N N . LEU A 1 185 ? 4.750 -3.788 -2.746 1.00 89.56 185 LEU A N 1
ATOM 1369 C CA . LEU A 1 185 ? 6.086 -4.385 -2.864 1.00 89.56 185 LEU A CA 1
ATOM 1370 C C . LEU A 1 185 ? 6.204 -5.217 -4.133 1.00 89.56 185 LEU A C 1
ATOM 1372 O O . LEU A 1 185 ? 7.191 -5.075 -4.843 1.00 89.56 185 LEU A O 1
ATOM 1376 N N . GLU A 1 186 ? 5.194 -6.030 -4.432 1.00 87.19 186 GLU A N 1
ATOM 1377 C CA . GLU A 1 186 ? 5.155 -6.821 -5.661 1.00 87.19 186 GLU A CA 1
ATOM 1378 C C . GLU A 1 186 ? 5.217 -5.918 -6.899 1.00 87.19 186 GLU A C 1
ATOM 1380 O O . GLU A 1 186 ? 6.019 -6.152 -7.802 1.00 87.19 186 GLU A O 1
ATOM 1385 N N . GLN A 1 187 ? 4.433 -4.834 -6.915 1.00 89.88 187 GLN A N 1
ATOM 1386 C CA . GLN A 1 187 ? 4.447 -3.878 -8.019 1.00 89.88 187 GLN A CA 1
ATOM 1387 C C . GLN A 1 187 ? 5.820 -3.218 -8.193 1.00 89.88 187 GLN A C 1
ATOM 1389 O O . GLN A 1 187 ? 6.357 -3.208 -9.297 1.00 89.88 187 GLN A O 1
ATOM 1394 N N . VAL A 1 188 ? 6.405 -2.686 -7.119 1.00 90.38 188 VAL A N 1
ATOM 1395 C CA . VAL A 1 188 ? 7.686 -1.970 -7.197 1.00 90.38 188 VAL A CA 1
ATOM 1396 C C . VAL A 1 188 ? 8.828 -2.919 -7.577 1.00 90.38 188 VAL A C 1
ATOM 1398 O O . VAL A 1 188 ? 9.725 -2.526 -8.315 1.00 90.38 188 VAL A O 1
ATOM 1401 N N . GLN A 1 189 ? 8.795 -4.173 -7.121 1.00 88.75 189 GLN A N 1
ATOM 1402 C CA . GLN A 1 189 ? 9.768 -5.187 -7.534 1.00 88.75 189 GLN A CA 1
ATOM 1403 C C . GLN A 1 189 ? 9.652 -5.529 -9.017 1.00 88.75 189 GLN A C 1
ATOM 1405 O O . GLN A 1 189 ? 10.672 -5.683 -9.683 1.00 88.75 189 GLN A O 1
ATOM 1410 N N . ASN A 1 190 ? 8.429 -5.645 -9.541 1.00 86.56 190 ASN A N 1
ATOM 1411 C CA . ASN A 1 190 ? 8.220 -5.846 -10.972 1.00 86.56 190 ASN A CA 1
ATOM 1412 C C . ASN A 1 190 ? 8.758 -4.649 -11.769 1.00 86.56 190 ASN A C 1
ATOM 1414 O O . ASN A 1 190 ? 9.484 -4.856 -12.731 1.00 86.56 190 ASN A O 1
ATOM 1418 N N . GLU A 1 191 ? 8.508 -3.418 -11.314 1.00 87.19 191 GLU A N 1
ATOM 1419 C CA . GLU A 1 191 ? 9.027 -2.207 -11.962 1.00 87.19 191 GLU A CA 1
ATOM 1420 C C . GLU A 1 191 ? 10.565 -2.096 -11.888 1.00 87.19 191 GLU A C 1
ATOM 1422 O O . GLU A 1 191 ? 11.190 -1.661 -12.850 1.00 87.19 191 GLU A O 1
ATOM 1427 N N . ASP A 1 192 ? 11.211 -2.517 -10.794 1.00 86.38 192 ASP A N 1
ATOM 1428 C CA . ASP A 1 192 ? 12.683 -2.581 -10.729 1.00 86.38 192 ASP A CA 1
ATOM 1429 C C . ASP A 1 192 ? 13.247 -3.633 -11.707 1.00 86.38 192 ASP A C 1
ATOM 1431 O O . ASP A 1 192 ? 14.275 -3.382 -12.338 1.00 86.38 192 ASP A O 1
ATOM 1435 N N . ARG A 1 193 ? 12.578 -4.788 -11.876 1.00 83.88 193 ARG A N 1
ATOM 1436 C CA . ARG A 1 193 ? 12.973 -5.800 -12.878 1.00 83.88 193 ARG A CA 1
ATOM 1437 C C . ARG A 1 193 ? 12.784 -5.280 -14.301 1.00 83.88 193 ARG A C 1
ATOM 1439 O O . ARG A 1 193 ? 13.710 -5.364 -15.097 1.00 83.88 193 ARG A O 1
ATOM 1446 N N . ASP A 1 194 ? 11.644 -4.657 -14.586 1.00 85.38 194 ASP A N 1
ATOM 1447 C CA . ASP A 1 194 ? 11.361 -4.061 -15.892 1.00 85.38 194 ASP A CA 1
ATOM 1448 C C . ASP A 1 194 ? 12.388 -2.975 -16.247 1.00 85.38 194 ASP A C 1
ATOM 1450 O O . ASP A 1 194 ? 12.815 -2.852 -17.395 1.00 85.38 194 ASP A O 1
ATOM 1454 N N . ALA A 1 195 ? 12.825 -2.182 -15.270 1.00 83.19 195 ALA A N 1
ATOM 1455 C CA . ALA A 1 195 ? 13.866 -1.189 -15.494 1.00 83.19 195 ALA A CA 1
ATOM 1456 C C . ALA A 1 195 ? 15.253 -1.814 -15.702 1.00 83.19 195 ALA A C 1
ATOM 1458 O O . ALA A 1 195 ? 16.004 -1.340 -16.554 1.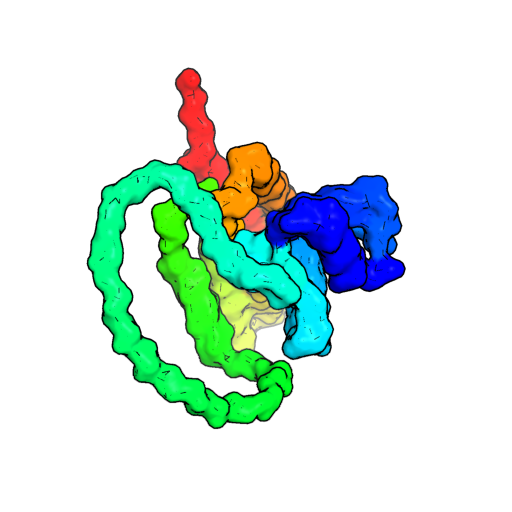00 83.19 195 ALA A O 1
ATOM 1459 N N . ALA A 1 196 ? 15.589 -2.884 -14.974 1.00 81.19 196 ALA A N 1
ATOM 1460 C CA . ALA A 1 196 ? 16.830 -3.632 -15.182 1.00 81.19 196 ALA A CA 1
ATOM 1461 C C . ALA A 1 196 ? 16.885 -4.290 -16.574 1.00 81.19 196 ALA A C 1
ATOM 1463 O O . ALA A 1 196 ? 17.935 -4.281 -17.215 1.00 81.19 196 ALA A O 1
ATOM 1464 N N . ASP A 1 197 ? 15.743 -4.768 -17.070 1.00 82.50 197 ASP A N 1
ATOM 1465 C CA . ASP A 1 197 ? 15.588 -5.348 -18.407 1.00 82.50 197 ASP A CA 1
ATOM 1466 C C . ASP A 1 197 ? 15.513 -4.283 -19.525 1.00 82.50 197 ASP A C 1
ATOM 1468 O O . ASP A 1 197 ? 15.379 -4.616 -20.704 1.00 82.50 197 ASP A O 1
ATOM 1472 N N . GLY A 1 198 ? 15.592 -2.990 -19.181 1.00 79.94 198 GLY A N 1
ATOM 1473 C CA . GLY A 1 198 ? 15.519 -1.875 -20.133 1.00 79.94 198 GLY A CA 1
ATOM 1474 C C . GLY A 1 198 ? 14.123 -1.630 -20.719 1.00 79.94 198 GLY A C 1
ATOM 1475 O O . GLY A 1 198 ? 13.988 -0.914 -21.713 1.00 79.94 198 GLY A O 1
ATOM 1476 N N . ILE A 1 199 ? 13.079 -2.211 -20.120 1.00 80.06 199 ILE A N 1
ATOM 1477 C CA . ILE A 1 199 ? 11.673 -2.052 -20.522 1.00 80.06 199 ILE A CA 1
ATOM 1478 C C . ILE A 1 199 ? 11.160 -0.660 -20.124 1.00 80.06 199 ILE A C 1
ATOM 1480 O O . ILE A 1 199 ? 10.433 -0.019 -20.892 1.00 80.06 199 ILE A O 1
ATOM 1484 N N . LEU A 1 200 ? 11.550 -0.184 -18.936 1.00 78.75 200 LEU A N 1
ATOM 1485 C CA . LEU A 1 200 ? 11.253 1.165 -18.450 1.00 78.75 200 LEU A CA 1
ATOM 1486 C C . LEU A 1 200 ? 12.371 2.136 -18.835 1.00 78.75 200 LEU A C 1
ATOM 1488 O O . LEU A 1 200 ? 13.525 1.962 -18.453 1.00 78.75 200 LEU A O 1
ATOM 1492 N N . ASP A 1 201 ? 12.008 3.191 -19.559 1.00 84.94 201 ASP A N 1
ATOM 1493 C CA . ASP A 1 201 ? 12.907 4.290 -19.888 1.00 84.94 201 ASP A CA 1
ATOM 1494 C C . ASP A 1 201 ? 12.952 5.343 -18.764 1.00 84.94 201 ASP A C 1
ATOM 1496 O O . ASP A 1 201 ? 12.071 5.431 -17.907 1.00 84.94 201 ASP A O 1
ATOM 1500 N N . GLU A 1 202 ? 13.998 6.175 -18.764 1.00 83.81 202 GLU A N 1
ATOM 1501 C CA . GLU A 1 202 ? 14.186 7.261 -17.787 1.00 83.81 202 GLU A CA 1
ATOM 1502 C C . GLU A 1 202 ? 12.944 8.153 -17.556 1.00 83.81 202 GLU A C 1
ATOM 1504 O O . GLU A 1 202 ? 12.609 8.405 -16.391 1.00 83.81 202 GLU A O 1
ATOM 1509 N N . PRO A 1 203 ? 12.206 8.624 -18.587 1.00 88.88 203 PRO A N 1
ATOM 1510 C CA . PRO A 1 203 ? 11.002 9.416 -18.346 1.00 88.88 203 PRO A CA 1
ATOM 1511 C C . PRO A 1 203 ? 9.898 8.617 -17.634 1.00 88.88 203 PRO A C 1
ATOM 1513 O O . PRO A 1 203 ? 9.278 9.164 -16.718 1.00 88.88 203 PRO A O 1
ATOM 1516 N N . ALA A 1 204 ? 9.683 7.338 -17.971 1.00 84.12 204 ALA A N 1
ATOM 1517 C CA . ALA A 1 204 ? 8.711 6.501 -17.268 1.00 84.12 204 ALA A CA 1
ATOM 1518 C C . ALA A 1 204 ? 9.126 6.245 -15.812 1.00 84.12 204 ALA A C 1
ATOM 1520 O O . ALA A 1 204 ? 8.292 6.319 -14.907 1.00 84.12 204 ALA A O 1
ATOM 1521 N N . ILE A 1 205 ? 10.417 6.020 -15.550 1.00 86.75 205 ILE A N 1
ATOM 1522 C CA . ILE A 1 205 ? 10.945 5.871 -14.185 1.00 86.75 205 ILE A CA 1
ATOM 1523 C C . ILE A 1 205 ? 10.689 7.150 -13.374 1.00 86.75 205 ILE A C 1
ATOM 1525 O O . ILE A 1 205 ? 10.229 7.087 -12.228 1.00 86.75 205 ILE A O 1
ATOM 1529 N N . ALA A 1 206 ? 10.943 8.326 -13.956 1.00 87.62 206 ALA A N 1
ATOM 1530 C CA . ALA A 1 206 ? 10.700 9.611 -13.304 1.00 87.62 206 ALA A CA 1
ATOM 1531 C C . ALA A 1 206 ? 9.210 9.838 -12.991 1.00 87.62 206 ALA A C 1
ATOM 1533 O O . ALA A 1 206 ? 8.874 10.291 -11.888 1.00 87.62 206 ALA A O 1
ATOM 1534 N N . GLU A 1 207 ? 8.319 9.484 -13.921 1.00 88.50 207 GLU A N 1
ATOM 1535 C C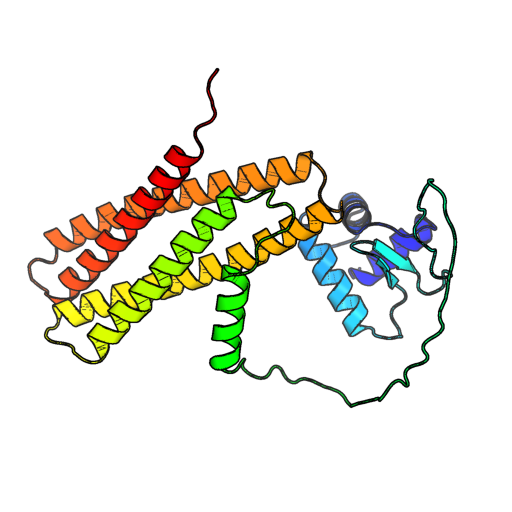A . GLU A 1 207 ? 6.868 9.542 -13.729 1.00 88.50 207 GLU A CA 1
ATOM 1536 C C . GLU A 1 207 ? 6.415 8.609 -12.598 1.00 88.50 207 GLU A C 1
ATOM 1538 O O . GLU A 1 207 ? 5.735 9.051 -11.666 1.00 88.50 207 GLU A O 1
ATOM 1543 N N . ARG A 1 208 ? 6.867 7.347 -12.596 1.00 89.69 208 ARG A N 1
ATOM 1544 C CA . ARG A 1 208 ? 6.559 6.382 -11.527 1.00 89.69 208 ARG A CA 1
ATOM 1545 C C . ARG A 1 208 ? 7.058 6.867 -10.167 1.00 89.69 208 ARG A C 1
ATOM 1547 O O . ARG A 1 208 ? 6.306 6.850 -9.192 1.00 89.69 208 ARG A O 1
ATOM 1554 N N . ARG A 1 209 ? 8.276 7.419 -10.080 1.00 88.81 209 ARG A N 1
ATOM 1555 C CA . ARG A 1 209 ? 8.782 8.039 -8.836 1.00 88.81 209 ARG A CA 1
ATOM 1556 C C . ARG A 1 209 ? 7.916 9.213 -8.375 1.00 88.81 209 ARG A C 1
ATOM 1558 O O . ARG A 1 209 ? 7.748 9.414 -7.170 1.00 88.81 209 ARG A O 1
ATOM 1565 N N . ALA A 1 210 ? 7.399 10.030 -9.292 1.00 88.50 210 ALA A N 1
ATOM 1566 C CA . ALA A 1 210 ? 6.481 11.113 -8.943 1.00 88.50 210 ALA A CA 1
ATOM 1567 C C . ALA A 1 210 ? 5.154 10.566 -8.400 1.00 88.50 210 ALA A C 1
ATOM 1569 O O . ALA A 1 210 ? 4.690 11.042 -7.361 1.00 88.50 210 ALA A O 1
ATOM 1570 N N . TRP A 1 211 ? 4.606 9.528 -9.032 1.00 90.56 211 TRP A N 1
ATOM 1571 C CA . TRP A 1 211 ? 3.393 8.854 -8.577 1.00 90.56 211 TRP A CA 1
ATOM 1572 C C . TRP A 1 211 ? 3.550 8.273 -7.164 1.00 90.56 211 TRP A C 1
ATOM 1574 O O . TRP A 1 211 ? 2.738 8.569 -6.288 1.00 90.56 211 TRP A O 1
ATOM 1584 N N . TYR A 1 212 ? 4.637 7.542 -6.884 1.00 89.88 212 TYR A N 1
ATOM 1585 C CA . TYR A 1 212 ? 4.881 6.988 -5.545 1.00 89.88 212 TYR A CA 1
ATOM 1586 C C . TYR A 1 212 ? 5.040 8.064 -4.471 1.00 89.88 212 TYR A C 1
ATOM 1588 O O . TYR A 1 212 ? 4.564 7.888 -3.349 1.00 89.88 212 TYR A O 1
ATOM 1596 N N . ARG A 1 213 ? 5.666 9.201 -4.802 1.00 88.00 213 ARG A N 1
ATOM 1597 C CA . ARG A 1 213 ? 5.741 10.345 -3.879 1.00 88.00 213 ARG A CA 1
ATOM 1598 C C . ARG A 1 213 ? 4.352 10.892 -3.555 1.00 88.00 213 ARG A C 1
ATOM 1600 O O . ARG A 1 213 ? 4.042 11.076 -2.382 1.00 88.00 213 ARG A O 1
ATOM 1607 N N . GLN A 1 214 ? 3.502 11.082 -4.565 1.00 88.94 214 GLN A N 1
ATOM 1608 C CA . GLN A 1 214 ? 2.122 11.530 -4.355 1.00 88.94 214 GLN A CA 1
ATOM 1609 C C . GLN A 1 214 ? 1.314 10.524 -3.525 1.00 88.94 214 GLN A C 1
ATOM 1611 O O . GLN A 1 214 ? 0.572 10.926 -2.630 1.00 88.94 214 GLN A O 1
ATOM 1616 N N . ALA A 1 215 ? 1.487 9.222 -3.766 1.00 88.31 215 ALA A N 1
ATOM 1617 C CA . ALA A 1 215 ? 0.835 8.173 -2.986 1.00 88.31 215 ALA A CA 1
ATOM 1618 C C . ALA A 1 215 ? 1.277 8.190 -1.509 1.00 88.31 215 ALA A C 1
ATOM 1620 O O . ALA A 1 215 ? 0.437 8.106 -0.610 1.00 88.31 215 ALA A O 1
ATOM 1621 N N . ALA A 1 216 ? 2.575 8.362 -1.243 1.00 86.94 216 ALA A N 1
ATOM 1622 C CA . ALA A 1 216 ? 3.104 8.486 0.116 1.00 86.94 216 ALA A CA 1
ATOM 1623 C C . ALA A 1 216 ? 2.572 9.740 0.835 1.00 86.94 216 ALA A C 1
ATOM 1625 O O . ALA A 1 216 ? 2.210 9.673 2.014 1.00 86.94 216 ALA A O 1
ATOM 1626 N N . ASP A 1 217 ? 2.462 10.868 0.129 1.00 87.88 217 ASP A N 1
ATOM 1627 C CA . ASP A 1 217 ? 1.880 12.102 0.667 1.00 87.88 217 ASP A CA 1
ATOM 1628 C C . ASP A 1 217 ? 0.378 11.954 0.954 1.00 87.88 217 ASP A C 1
ATOM 1630 O O . ASP A 1 217 ? -0.104 12.397 2.001 1.00 87.88 217 ASP A O 1
ATOM 1634 N N . ALA A 1 218 ? -0.362 11.269 0.078 1.00 89.06 218 ALA A N 1
ATOM 1635 C CA . ALA A 1 218 ? -1.772 10.959 0.292 1.00 89.06 218 ALA A CA 1
ATOM 1636 C C . ALA A 1 218 ? -1.978 10.057 1.522 1.00 89.06 218 ALA A C 1
ATOM 1638 O O . ALA A 1 218 ? -2.874 10.311 2.332 1.00 89.06 218 ALA A O 1
ATOM 1639 N N 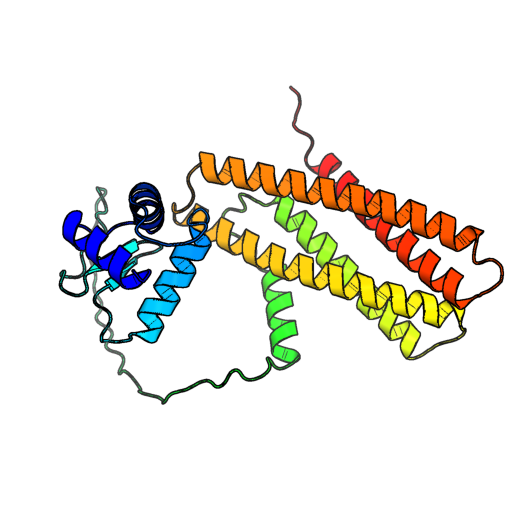. LEU A 1 219 ? -1.120 9.050 1.718 1.00 88.62 219 LEU A N 1
ATOM 1640 C CA . LEU A 1 219 ? -1.130 8.201 2.914 1.00 88.62 219 LEU A CA 1
ATOM 1641 C C . LEU A 1 219 ? -0.820 8.995 4.189 1.00 88.62 219 LEU A C 1
ATOM 1643 O O . LEU A 1 219 ? -1.471 8.789 5.215 1.00 88.62 219 LEU A O 1
ATOM 1647 N N . ALA A 1 220 ? 0.124 9.936 4.133 1.00 88.88 220 ALA A N 1
ATOM 1648 C CA . ALA A 1 220 ? 0.429 10.818 5.256 1.00 88.88 220 ALA A CA 1
ATOM 1649 C C . ALA A 1 220 ? -0.768 11.713 5.621 1.00 88.88 220 ALA A C 1
ATOM 1651 O O . ALA A 1 220 ? -1.119 11.839 6.798 1.00 88.88 220 ALA A O 1
ATOM 1652 N N . ALA A 1 221 ? -1.440 12.287 4.618 1.00 89.94 221 ALA A N 1
ATOM 1653 C CA . ALA A 1 221 ? -2.649 13.084 4.810 1.00 89.94 221 ALA A CA 1
ATOM 1654 C C . ALA A 1 221 ? -3.795 12.247 5.402 1.00 89.94 221 ALA A C 1
ATOM 1656 O O . ALA A 1 221 ? -4.443 12.674 6.361 1.00 89.94 221 ALA A O 1
ATOM 1657 N N . ALA A 1 222 ? -4.001 11.025 4.904 1.00 87.38 222 ALA A N 1
ATOM 1658 C CA . ALA A 1 222 ? -4.952 10.079 5.482 1.00 87.38 222 ALA A CA 1
ATOM 1659 C C . ALA A 1 222 ? -4.612 9.759 6.951 1.00 87.38 222 ALA A C 1
ATOM 1661 O O . ALA A 1 222 ? -5.506 9.713 7.797 1.00 87.38 222 ALA A O 1
ATOM 1662 N N . GLY A 1 223 ? -3.323 9.626 7.282 1.00 87.62 223 GLY A N 1
ATOM 1663 C CA . GLY A 1 223 ? -2.834 9.475 8.653 1.00 87.62 223 GLY A CA 1
ATOM 1664 C C . GLY A 1 223 ? -3.163 10.665 9.563 1.00 87.62 223 GLY A C 1
ATOM 1665 O O . GLY A 1 223 ? -3.609 10.479 10.701 1.00 87.62 223 GLY A O 1
ATOM 1666 N N . ALA A 1 224 ? -3.027 11.894 9.061 1.00 90.94 224 ALA A N 1
ATOM 1667 C CA . ALA A 1 224 ? -3.429 13.105 9.780 1.00 90.94 224 ALA A CA 1
ATOM 1668 C C . ALA A 1 224 ? -4.938 13.130 10.059 1.00 90.94 224 ALA A C 1
ATOM 1670 O O . ALA A 1 224 ? -5.354 13.340 11.201 1.00 90.94 224 ALA A O 1
ATOM 1671 N N . VAL A 1 225 ? -5.757 12.827 9.048 1.00 92.06 225 VAL A N 1
ATOM 1672 C CA . VAL A 1 225 ? -7.217 12.729 9.197 1.00 92.06 225 VAL A CA 1
ATOM 1673 C C . VAL A 1 225 ? -7.590 11.651 10.215 1.00 92.06 225 VAL A C 1
ATOM 1675 O O . VAL A 1 225 ? -8.384 11.911 11.120 1.00 92.06 225 VAL A O 1
ATOM 1678 N N . ALA A 1 226 ? -6.986 10.463 10.128 1.00 87.50 226 ALA A N 1
ATOM 1679 C CA . ALA A 1 226 ? -7.211 9.382 11.082 1.00 87.50 226 ALA A CA 1
ATOM 1680 C C . ALA A 1 226 ? -6.851 9.811 12.512 1.00 87.50 226 ALA A C 1
ATOM 1682 O O . ALA A 1 226 ? -7.650 9.622 13.425 1.00 87.50 226 ALA A O 1
ATOM 1683 N N . THR A 1 227 ? -5.708 10.470 12.714 1.00 89.88 227 THR A N 1
ATOM 1684 C CA . THR A 1 227 ? -5.300 10.994 14.030 1.00 89.88 227 THR A CA 1
ATOM 1685 C C . THR A 1 227 ? -6.351 11.937 14.616 1.00 89.88 227 THR A C 1
ATOM 1687 O O . THR A 1 227 ? -6.760 11.771 15.768 1.00 89.88 227 THR A O 1
ATOM 1690 N N . ILE A 1 228 ? -6.843 12.885 13.812 1.00 90.88 228 ILE A N 1
ATOM 1691 C CA . ILE A 1 228 ? -7.886 13.834 14.223 1.00 90.88 228 ILE A CA 1
ATOM 1692 C C . ILE A 1 228 ? -9.175 13.092 14.591 1.00 90.88 228 ILE A C 1
ATOM 1694 O O . ILE A 1 228 ? -9.740 13.332 15.659 1.00 90.88 228 ILE A O 1
ATOM 1698 N N . LEU A 1 229 ? -9.624 12.150 13.757 1.00 87.38 229 LEU A N 1
ATOM 1699 C CA . LEU A 1 229 ? -10.819 11.348 14.034 1.00 87.38 229 LEU A CA 1
ATOM 1700 C C . LEU A 1 229 ? -10.667 10.524 15.317 1.00 87.38 229 LEU A C 1
ATOM 1702 O O . LEU A 1 229 ? -11.591 10.473 16.128 1.00 87.38 229 LEU A O 1
ATOM 1706 N N . GLY A 1 230 ? -9.498 9.920 15.539 1.00 86.62 230 GLY A N 1
ATOM 1707 C CA . GLY A 1 230 ? -9.173 9.196 16.766 1.00 86.62 230 GLY A CA 1
ATOM 1708 C C . GLY A 1 230 ? -9.281 10.082 18.010 1.00 86.62 230 GLY A C 1
ATOM 1709 O O . GLY A 1 230 ? -9.910 9.686 18.993 1.00 86.62 230 GLY A O 1
ATOM 1710 N N . LEU A 1 231 ? -8.761 11.312 17.957 1.00 89.94 231 LEU A N 1
ATOM 1711 C CA . LEU A 1 231 ? -8.896 12.292 19.042 1.00 89.94 231 LEU A CA 1
ATOM 1712 C C . LEU A 1 231 ? -10.361 12.675 19.288 1.00 89.94 231 LEU A C 1
ATOM 1714 O O . LEU A 1 231 ? -10.841 12.598 20.422 1.00 89.94 231 LEU A O 1
ATOM 1718 N N . VAL A 1 232 ? -11.095 13.034 18.231 1.00 87.56 232 VAL A N 1
ATOM 1719 C CA . VAL A 1 232 ? -12.507 13.443 18.317 1.00 87.56 232 VAL A CA 1
ATOM 1720 C C . VAL A 1 232 ? -13.369 12.322 18.897 1.00 87.56 232 VAL A C 1
ATOM 1722 O O . VAL A 1 232 ? -14.136 12.552 19.839 1.00 87.56 232 VAL A O 1
ATOM 1725 N N . PHE A 1 233 ? -13.230 11.091 18.399 1.00 85.50 233 PHE A N 1
ATOM 1726 C CA . PHE A 1 233 ? -13.967 9.943 18.926 1.00 85.50 233 PHE A CA 1
ATOM 1727 C C . PHE A 1 233 ? -13.528 9.553 20.339 1.00 85.50 233 PHE A C 1
ATOM 1729 O O . PHE A 1 233 ? -14.368 9.120 21.130 1.00 85.50 233 PHE A O 1
ATOM 1736 N N . GLY A 1 234 ? -12.255 9.737 20.692 1.00 83.69 234 GLY A N 1
ATOM 1737 C CA . GLY A 1 234 ? -11.756 9.503 22.047 1.00 83.69 234 GLY A CA 1
ATOM 1738 C C . GLY A 1 234 ? -12.389 10.452 23.068 1.00 83.69 234 GLY A C 1
ATOM 1739 O O . GLY A 1 234 ? -12.870 10.008 24.115 1.00 83.69 234 GLY A O 1
ATOM 1740 N N . LEU A 1 235 ? -12.464 11.743 22.731 1.00 83.25 235 LEU A N 1
ATOM 1741 C CA . LEU A 1 235 ? -13.048 12.796 23.570 1.00 83.25 235 LEU A CA 1
ATOM 1742 C C . LEU A 1 235 ? -14.582 12.710 23.661 1.00 83.25 235 LEU A C 1
ATOM 1744 O O . LEU A 1 235 ? -15.162 12.966 24.724 1.00 83.25 235 LEU A O 1
ATOM 1748 N N . SER A 1 236 ? -15.237 12.324 22.561 1.00 77.38 236 SER A N 1
ATOM 1749 C CA . SER A 1 236 ? -16.704 12.242 22.446 1.00 77.38 236 SER A CA 1
ATOM 1750 C C . SER A 1 236 ? -17.262 10.909 22.957 1.00 77.38 236 SER A C 1
ATOM 1752 O O . SER A 1 236 ? -18.357 10.848 23.510 1.00 77.38 236 SER A O 1
ATOM 1754 N N . GLY A 1 237 ? -16.487 9.825 22.859 1.00 64.94 237 GLY A N 1
ATOM 1755 C CA . GLY A 1 237 ? -16.830 8.472 23.309 1.00 64.94 237 GLY A CA 1
ATOM 1756 C C . GLY A 1 237 ? -16.794 8.268 24.827 1.00 64.94 237 GLY A C 1
ATOM 1757 O O . GLY A 1 237 ? -16.651 7.135 25.296 1.00 64.94 237 GLY A O 1
ATOM 1758 N N . ARG A 1 238 ? -16.924 9.333 25.632 1.00 64.50 238 ARG A N 1
ATOM 1759 C CA . ARG A 1 238 ? -16.814 9.277 27.100 1.00 64.50 238 ARG A CA 1
ATOM 1760 C C . ARG A 1 238 ? -17.805 8.315 27.767 1.00 64.50 238 ARG A C 1
ATOM 1762 O O . ARG A 1 238 ? -17.549 7.925 28.896 1.00 64.50 238 ARG A O 1
ATOM 1769 N N . GLN A 1 239 ? -18.856 7.850 27.098 1.00 64.69 239 GLN A N 1
ATOM 1770 C CA . GLN A 1 239 ? -19.806 6.900 27.692 1.00 64.69 239 GLN A CA 1
ATOM 1771 C C . GLN A 1 239 ? -19.627 5.432 27.260 1.00 64.69 239 GLN A C 1
ATOM 1773 O O . GLN A 1 239 ? -20.214 4.554 27.884 1.00 64.69 239 GLN A O 1
ATOM 1778 N N . ARG A 1 240 ? -18.812 5.112 26.237 1.00 85.31 240 ARG A N 1
ATOM 1779 C CA . ARG A 1 240 ? -18.682 3.730 25.721 1.00 85.31 240 ARG A CA 1
ATOM 1780 C C . ARG A 1 240 ? -17.224 3.286 25.608 1.00 85.31 240 ARG A C 1
ATOM 1782 O O . ARG A 1 240 ? -16.500 3.694 24.704 1.00 85.31 240 ARG A O 1
ATOM 1789 N N . ALA A 1 241 ? -16.819 2.371 26.488 1.00 84.88 241 ALA A N 1
ATOM 1790 C CA . ALA A 1 241 ? -15.462 1.821 26.551 1.00 84.88 241 ALA A CA 1
ATOM 1791 C C . ALA A 1 241 ? -14.977 1.219 25.214 1.00 84.88 241 ALA A C 1
ATOM 1793 O O . ALA A 1 241 ? -13.846 1.474 24.805 1.00 84.88 241 ALA A O 1
ATOM 1794 N N . ARG A 1 242 ? -15.843 0.510 24.474 1.00 85.88 242 ARG A N 1
ATOM 1795 C CA . ARG A 1 242 ? -15.515 -0.044 23.145 1.00 85.88 242 ARG A CA 1
ATOM 1796 C C . ARG A 1 242 ? -15.197 1.032 22.104 1.00 85.88 242 ARG A C 1
ATOM 1798 O O . ARG A 1 242 ? -14.262 0.868 21.326 1.00 85.88 242 ARG A O 1
ATOM 1805 N N . THR A 1 243 ? -15.932 2.143 22.111 1.00 87.06 243 THR A N 1
ATOM 1806 C CA . THR A 1 243 ? -15.683 3.278 21.209 1.00 87.06 243 THR A CA 1
ATOM 1807 C C . THR A 1 243 ? -14.338 3.929 21.508 1.00 87.06 243 THR A C 1
ATOM 1809 O O . THR A 1 243 ? -13.593 4.213 20.578 1.00 87.06 243 THR A O 1
ATOM 1812 N N . ARG A 1 244 ? -13.974 4.078 22.789 1.00 87.94 244 ARG A N 1
ATOM 1813 C CA . ARG A 1 244 ? -12.645 4.578 23.182 1.00 87.94 244 ARG A CA 1
ATOM 1814 C C . ARG A 1 244 ? -11.518 3.660 22.714 1.00 87.94 244 ARG A C 1
ATOM 1816 O O . ARG A 1 244 ? -10.505 4.147 22.237 1.00 87.94 244 ARG A O 1
ATOM 1823 N N . GLY A 1 245 ? -11.710 2.343 22.813 1.00 88.25 245 GLY A N 1
ATOM 1824 C CA . GLY A 1 245 ? -10.754 1.363 22.294 1.00 88.25 245 GLY A CA 1
ATOM 1825 C C . GLY A 1 245 ? -10.524 1.512 20.789 1.00 88.25 245 GLY A C 1
ATOM 1826 O O . GLY A 1 245 ? -9.381 1.583 20.349 1.00 88.25 245 GLY A O 1
ATOM 1827 N N . ARG A 1 246 ? -11.606 1.636 20.005 1.00 90.44 246 ARG A N 1
ATOM 1828 C CA . ARG A 1 246 ? -11.504 1.886 18.556 1.00 90.44 246 ARG A CA 1
ATOM 1829 C C . ARG A 1 246 ? -10.825 3.218 18.246 1.00 90.44 246 ARG A C 1
ATOM 1831 O O . ARG A 1 246 ? -9.955 3.263 17.387 1.00 90.44 246 ARG A O 1
ATOM 1838 N N . ALA A 1 247 ? -11.194 4.277 18.964 1.00 90.00 247 ALA A N 1
ATOM 1839 C CA . ALA A 1 247 ? -10.609 5.605 18.806 1.00 90.00 247 ALA A CA 1
ATOM 1840 C C . ALA A 1 247 ? -9.097 5.609 19.081 1.00 90.00 247 ALA A C 1
ATOM 1842 O O . ALA A 1 247 ? -8.340 6.193 18.311 1.00 90.00 247 ALA A O 1
ATOM 1843 N N . LEU A 1 248 ? -8.660 4.899 20.128 1.00 91.44 248 LEU A N 1
ATOM 1844 C CA . LEU A 1 248 ? -7.244 4.710 20.437 1.00 91.44 248 LEU A CA 1
ATOM 1845 C C . LEU A 1 248 ? -6.517 3.987 19.299 1.00 91.44 248 LEU A C 1
ATOM 1847 O O . LEU A 1 248 ? -5.466 4.446 18.872 1.00 91.44 248 LEU A O 1
ATOM 1851 N N . GLY A 1 249 ? -7.105 2.911 18.766 1.00 88.19 249 GLY A N 1
ATOM 1852 C CA . GLY A 1 249 ? -6.543 2.207 17.614 1.00 88.19 249 GLY A CA 1
ATOM 1853 C C . GLY A 1 249 ? -6.378 3.124 16.401 1.00 88.19 249 GLY A C 1
ATOM 1854 O O . GLY A 1 249 ? -5.285 3.209 15.856 1.00 88.19 249 GLY A O 1
ATOM 1855 N N . ILE A 1 250 ? -7.423 3.870 16.026 1.00 90.00 250 ILE A N 1
ATOM 1856 C CA . ILE A 1 250 ? -7.383 4.831 14.908 1.00 90.00 250 ILE A CA 1
ATOM 1857 C C . ILE A 1 250 ? -6.285 5.888 15.117 1.00 90.00 250 ILE A C 1
ATOM 1859 O O . ILE A 1 250 ? -5.531 6.186 14.192 1.00 90.00 250 ILE A O 1
ATOM 1863 N N . LEU A 1 251 ? -6.163 6.427 16.334 1.00 89.88 251 LEU A N 1
ATOM 1864 C CA . LEU A 1 251 ? -5.140 7.414 16.678 1.00 89.88 251 LEU A CA 1
ATOM 1865 C C . LEU A 1 251 ? -3.723 6.848 16.527 1.00 89.88 251 LEU A C 1
ATOM 1867 O O . LEU A 1 251 ? -2.852 7.513 15.964 1.00 89.88 251 LEU A O 1
ATOM 1871 N N . THR A 1 252 ? -3.499 5.619 16.999 1.00 90.44 252 THR A N 1
ATOM 1872 C CA . THR A 1 252 ? -2.216 4.921 16.860 1.00 90.44 252 THR A CA 1
ATOM 1873 C C . THR A 1 252 ? -1.847 4.725 15.389 1.00 90.44 252 THR A C 1
ATOM 1875 O O . THR A 1 252 ? -0.703 4.979 15.017 1.00 90.44 252 THR A O 1
ATOM 1878 N N . GLN A 1 253 ? -2.809 4.353 14.536 1.00 90.50 253 GLN A N 1
ATOM 1879 C CA . GLN A 1 253 ? -2.565 4.198 13.097 1.00 90.50 253 GLN A CA 1
ATOM 1880 C C . GLN A 1 253 ? -2.250 5.518 12.403 1.00 90.50 253 GLN A C 1
ATOM 1882 O O . GLN A 1 253 ? -1.289 5.600 11.639 1.00 90.50 253 GLN A O 1
ATOM 1887 N N . GLY A 1 254 ? -3.032 6.559 12.690 1.00 87.06 254 GLY A N 1
ATOM 1888 C CA . GLY A 1 254 ? -2.802 7.875 12.109 1.00 87.06 254 GLY A CA 1
ATOM 1889 C C . GLY A 1 254 ? -1.428 8.435 12.479 1.00 87.06 254 GLY A C 1
ATOM 1890 O O . GLY A 1 254 ? -0.698 8.903 11.607 1.00 87.06 254 GLY A O 1
ATOM 1891 N N . SER A 1 255 ? -1.043 8.294 13.751 1.00 89.38 255 SER A N 1
ATOM 1892 C CA . SER A 1 255 ? 0.263 8.739 14.247 1.00 89.38 255 SER A CA 1
ATOM 1893 C C . SER A 1 255 ? 1.406 8.006 13.547 1.00 89.38 255 SER A C 1
ATOM 1895 O O . SER A 1 255 ? 2.365 8.641 13.121 1.00 89.38 255 SER A O 1
ATOM 1897 N N . PHE A 1 256 ? 1.283 6.686 13.367 1.00 92.31 256 PHE A N 1
ATOM 1898 C CA . PHE A 1 256 ? 2.294 5.899 12.664 1.00 92.31 256 PHE A CA 1
ATOM 1899 C C . PHE A 1 256 ? 2.487 6.354 11.215 1.00 92.31 256 PHE A C 1
ATOM 1901 O O . PHE A 1 256 ? 3.624 6.555 10.803 1.00 92.31 256 PHE A O 1
ATOM 1908 N N . LEU A 1 257 ? 1.411 6.560 10.449 1.00 89.38 257 LEU A N 1
ATOM 1909 C CA . LEU A 1 257 ? 1.520 6.993 9.048 1.00 89.38 257 LEU A CA 1
ATOM 1910 C C . LEU A 1 257 ? 2.208 8.359 8.915 1.00 89.38 257 LEU A C 1
ATOM 1912 O O . LEU A 1 257 ? 3.020 8.558 8.010 1.00 89.38 257 LEU A O 1
ATOM 1916 N N . ILE A 1 258 ? 1.939 9.276 9.850 1.00 90.25 258 ILE A N 1
ATOM 1917 C CA . ILE A 1 258 ? 2.633 10.568 9.927 1.00 90.25 258 ILE A CA 1
ATOM 1918 C C . ILE A 1 258 ? 4.120 10.352 10.223 1.00 90.25 258 ILE A C 1
ATOM 1920 O O . ILE A 1 258 ? 4.969 10.915 9.535 1.00 90.25 258 ILE A O 1
ATOM 1924 N N . THR A 1 259 ? 4.452 9.531 11.225 1.00 89.00 259 THR A N 1
ATOM 1925 C CA . THR A 1 259 ? 5.846 9.242 11.587 1.00 89.00 25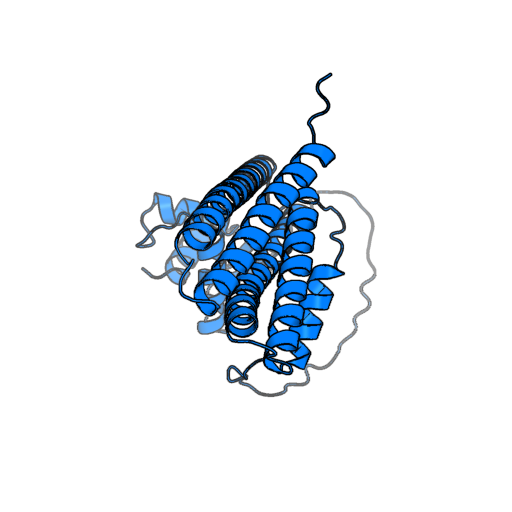9 THR A CA 1
ATOM 1926 C C . THR A 1 259 ? 6.596 8.563 10.447 1.00 89.00 259 THR A C 1
ATOM 1928 O O . THR A 1 259 ? 7.711 8.971 10.142 1.00 89.00 259 THR A O 1
ATOM 1931 N N . LEU A 1 260 ? 5.991 7.577 9.785 1.00 90.25 260 LEU A N 1
ATOM 1932 C CA . LEU A 1 260 ? 6.591 6.869 8.659 1.00 90.25 260 LEU A CA 1
ATOM 1933 C C . LEU A 1 260 ? 6.891 7.832 7.504 1.00 90.25 260 LEU A C 1
ATOM 1935 O O . LEU A 1 260 ? 7.998 7.819 6.975 1.00 90.25 260 LEU A O 1
ATOM 1939 N N . SER A 1 261 ? 5.947 8.717 7.167 1.00 88.50 261 SER A N 1
ATOM 1940 C CA . SER A 1 261 ? 6.157 9.759 6.154 1.00 88.50 261 SER A CA 1
ATOM 1941 C C . SER A 1 261 ? 7.249 10.756 6.558 1.00 88.50 261 SER A C 1
ATOM 1943 O O . SER A 1 261 ? 8.076 11.148 5.735 1.00 88.50 261 SER A O 1
ATOM 1945 N N . LEU A 1 262 ? 7.306 11.144 7.835 1.00 88.31 262 LEU A N 1
ATOM 1946 C CA . LEU A 1 262 ? 8.340 12.047 8.336 1.00 88.31 262 LEU A CA 1
ATOM 1947 C C . LEU A 1 262 ? 9.732 11.407 8.270 1.00 88.31 262 LEU A C 1
ATOM 1949 O O . LEU A 1 262 ? 10.671 12.048 7.806 1.00 88.31 262 LEU A O 1
ATOM 1953 N N . VAL A 1 263 ? 9.864 10.152 8.707 1.00 87.62 263 VAL A N 1
ATOM 1954 C CA . VAL A 1 263 ? 11.119 9.389 8.643 1.00 87.62 263 VAL A CA 1
ATOM 1955 C C . VAL A 1 263 ? 11.566 9.228 7.194 1.00 87.62 263 VAL A C 1
ATOM 1957 O O . VAL A 1 263 ? 12.720 9.507 6.881 1.00 87.62 263 VAL A O 1
ATOM 1960 N N . ASP A 1 264 ? 10.648 8.861 6.300 1.00 86.25 264 ASP A N 1
ATOM 1961 C CA . ASP A 1 264 ? 10.920 8.751 4.869 1.00 86.25 264 ASP A CA 1
ATOM 1962 C C . ASP A 1 264 ? 11.456 10.068 4.277 1.00 86.25 264 ASP A C 1
ATOM 1964 O O . ASP A 1 264 ? 12.474 10.066 3.582 1.00 86.25 264 ASP A O 1
ATOM 1968 N N . ARG A 1 265 ? 10.839 11.208 4.619 1.00 85.50 265 ARG A N 1
ATOM 1969 C CA . ARG A 1 265 ? 11.307 12.540 4.198 1.00 85.50 265 ARG A CA 1
ATOM 1970 C C . ARG A 1 265 ? 12.650 12.936 4.812 1.00 85.50 265 ARG A C 1
ATOM 1972 O O . ARG A 1 265 ? 13.419 13.625 4.153 1.00 85.50 265 ARG A O 1
ATOM 1979 N N . LEU A 1 266 ? 12.922 12.556 6.062 1.00 84.88 266 LEU A N 1
ATOM 1980 C CA . LEU A 1 266 ? 14.174 12.888 6.752 1.00 84.88 266 LEU A CA 1
ATOM 1981 C C . LEU A 1 266 ? 15.363 12.103 6.198 1.00 84.88 266 LEU A C 1
ATOM 1983 O O . LEU A 1 266 ? 16.430 12.680 6.017 1.00 84.88 266 LEU A O 1
ATOM 1987 N N . LEU A 1 267 ? 15.173 10.814 5.913 1.00 81.19 267 LEU A N 1
ATOM 1988 C CA . LEU A 1 267 ? 16.222 9.945 5.373 1.00 81.19 267 LEU A CA 1
ATOM 1989 C C . LEU A 1 267 ? 16.572 10.266 3.915 1.00 81.19 267 LEU A C 1
ATOM 1991 O O . LEU A 1 267 ? 17.680 9.977 3.481 1.00 81.19 267 LEU A O 1
ATOM 1995 N N . HIS A 1 268 ? 15.644 10.873 3.174 1.00 73.50 268 HIS A N 1
ATOM 1996 C CA . HIS A 1 268 ? 15.789 11.140 1.742 1.00 73.50 268 HIS A CA 1
ATOM 1997 C C . HIS A 1 268 ? 15.607 12.622 1.413 1.00 73.50 268 HIS A C 1
ATOM 1999 O O . HIS A 1 268 ? 15.031 12.962 0.373 1.00 73.50 268 HIS A O 1
ATOM 2005 N N . ARG A 1 269 ? 16.058 13.514 2.307 1.00 67.88 269 ARG A N 1
ATOM 2006 C CA . ARG A 1 269 ? 16.149 14.933 1.960 1.00 67.88 269 ARG A CA 1
ATOM 2007 C C . ARG A 1 269 ? 17.015 15.065 0.706 1.00 67.88 269 ARG A C 1
ATOM 2009 O O . ARG A 1 269 ? 18.071 14.436 0.655 1.00 67.88 269 ARG A O 1
ATOM 2016 N N . PRO A 1 270 ? 16.586 15.846 -0.301 1.00 55.44 270 PRO A N 1
ATOM 2017 C CA . PRO A 1 270 ? 17.512 16.235 -1.347 1.00 55.44 270 PRO A CA 1
ATOM 2018 C C . PRO A 1 270 ? 18.685 16.928 -0.651 1.00 55.44 270 PRO A C 1
ATOM 2020 O O . PRO A 1 270 ? 18.468 17.774 0.219 1.00 55.44 270 PRO A O 1
ATOM 2023 N N . ASN A 1 271 ? 19.909 16.518 -0.973 1.00 45.81 271 ASN A N 1
ATOM 2024 C CA . ASN A 1 271 ? 21.073 17.329 -0.657 1.00 45.81 271 ASN A CA 1
ATOM 2025 C C . ASN A 1 271 ? 20.876 18.637 -1.432 1.00 45.81 271 ASN A C 1
ATOM 2027 O O . ASN A 1 271 ? 21.091 18.675 -2.639 1.00 45.81 271 ASN A O 1
ATOM 2031 N N . GLU A 1 272 ? 20.332 19.652 -0.768 1.00 42.12 272 GLU A N 1
ATOM 2032 C CA . GLU A 1 272 ? 20.366 21.024 -1.253 1.00 42.12 272 GLU A CA 1
ATOM 2033 C C . GLU A 1 272 ? 21.796 21.524 -1.018 1.00 42.12 272 GLU A C 1
ATOM 2035 O O . GLU A 1 272 ? 22.121 22.010 0.065 1.00 42.12 272 GLU A O 1
ATOM 2040 N N . GLU A 1 273 ? 22.649 21.313 -2.021 1.00 33.72 273 GLU A N 1
ATOM 2041 C CA . GLU A 1 273 ? 23.825 22.145 -2.301 1.00 33.72 273 GLU A CA 1
ATOM 2042 C C . GLU A 1 273 ? 23.595 22.901 -3.613 1.00 33.72 273 GLU A C 1
ATOM 2044 O O . GLU A 1 273 ? 23.098 22.272 -4.578 1.00 33.72 273 GLU A O 1
#

Foldseek 3Di:
DALLVLQLVVQVVVVDKDFLVVSLVVCVVVVVDPDPSPDSVCSQVRNVVVCVVCDPVRQWDALDDRIIHGPPDDSDDPPPPDDDDDDDDDDDDDDPPDDDDDDDPDPQDPVNVVVLLVCLLPDDQPDQLVVLLNVLLNLLLVQLVVLLVQLVVCVVPVPDLLSPLLSVLSNVRSVVSNVVSSVSSVVSSVVSVCVVVVVDDPVNSVVVVVVSLVVLVVLLVVLVVLLVQLVVQCVVVVPGSSSPSNSVSSNVSSVSSNVSSVVSCVVDPPPPD

Secondary structure (DSSP, 8-state):
--HHHHHHHHHHHHTS-EEHHHHHHHHHHTT-SSS-TT-HHHHHHHHHHHHHHHGGG-SEEEEETTEEEETTS--------------------------------PPPPHHHHHHHHHHHHH---SS-TTHHHHHHHHHHHHHHHHHHHHHHHHHHS--SHHHHHHHHHHHHHHHHHHHHHHHHHHHHHHHHHHHHTT-S-HHHHHHHHHHHHHHHHHHHHHHHHHHHHHHHHHHH-TT-HHHHHHHHHHHHHHHHHHHHHHHHHHHT-----